Protein AF-A0A537HGB8-F1 (afdb_monomer)

Radius of gyration: 21.42 Å; Cα contacts (8 Å, |Δi|>4): 236; chains: 1; bounding box: 50×62×53 Å

Structure (mmCIF, N/CA/C/O backbone):
data_AF-A0A537HGB8-F1
#
_entry.id   AF-A0A537HGB8-F1
#
loop_
_atom_site.group_PDB
_atom_site.id
_atom_site.type_symbol
_atom_site.label_atom_id
_atom_site.label_alt_id
_atom_site.label_comp_id
_atom_site.label_asym_id
_atom_site.label_entity_id
_atom_site.label_seq_id
_atom_site.pdbx_PDB_ins_code
_atom_site.Cartn_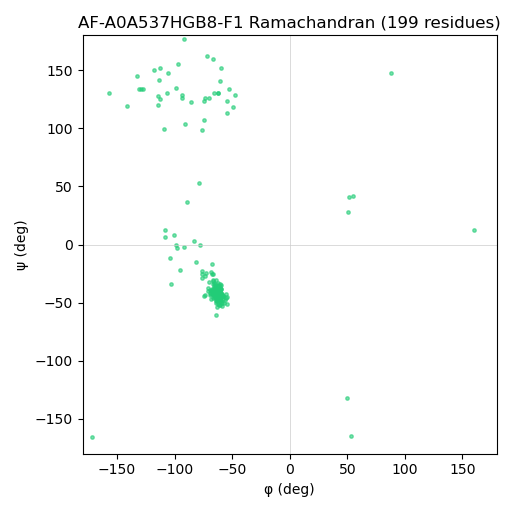x
_atom_site.Cartn_y
_atom_site.Cartn_z
_atom_site.occupancy
_atom_site.B_iso_or_equiv
_atom_site.auth_seq_id
_atom_site.auth_comp_id
_atom_site.auth_asym_id
_atom_site.auth_atom_id
_atom_site.pdbx_PDB_model_num
ATOM 1 N N . VAL A 1 1 ? 27.124 -39.462 1.386 1.00 70.06 1 VAL A N 1
ATOM 2 C CA . VAL A 1 1 ? 27.221 -38.014 1.714 1.00 70.06 1 VAL A CA 1
ATOM 3 C C . VAL A 1 1 ? 25.883 -37.286 1.544 1.00 70.06 1 VAL A C 1
ATOM 5 O O . VAL A 1 1 ? 25.365 -36.786 2.532 1.00 70.06 1 VAL A O 1
ATOM 8 N N . LEU A 1 2 ? 25.256 -37.306 0.359 1.00 66.56 2 LEU A N 1
ATOM 9 C CA . LEU A 1 2 ? 23.983 -36.607 0.086 1.00 66.56 2 LEU A CA 1
ATOM 10 C C . LEU A 1 2 ? 22.810 -37.024 1.001 1.00 66.56 2 LEU A C 1
ATOM 12 O O . LEU A 1 2 ? 22.114 -36.173 1.543 1.00 66.56 2 LEU A O 1
ATOM 16 N N . VAL A 1 3 ? 22.627 -38.328 1.238 1.00 71.56 3 VAL A N 1
ATOM 17 C CA . VAL A 1 3 ? 21.546 -38.857 2.099 1.00 71.56 3 VAL A CA 1
ATOM 18 C C . VAL A 1 3 ? 21.712 -38.428 3.561 1.00 71.56 3 VAL A C 1
ATOM 20 O O . VAL A 1 3 ? 20.733 -38.109 4.233 1.00 71.56 3 VAL A O 1
ATOM 23 N N . VAL A 1 4 ? 22.957 -38.364 4.044 1.00 74.56 4 VAL A N 1
ATOM 24 C CA . VAL A 1 4 ? 23.282 -37.874 5.392 1.00 74.56 4 VAL A CA 1
ATOM 25 C C . VAL A 1 4 ? 22.970 -36.383 5.490 1.00 74.56 4 VAL A C 1
ATOM 27 O O . VAL A 1 4 ? 22.332 -35.961 6.446 1.00 74.56 4 VAL A O 1
ATOM 30 N N . PHE A 1 5 ? 23.315 -35.602 4.464 1.00 76.06 5 PHE A N 1
ATOM 31 C CA . PHE A 1 5 ? 23.028 -34.167 4.407 1.00 76.06 5 PHE A CA 1
ATOM 32 C C . PHE A 1 5 ? 21.520 -33.869 4.392 1.00 76.06 5 PHE A C 1
ATOM 34 O O . PHE A 1 5 ? 21.049 -33.002 5.125 1.00 76.06 5 PHE A O 1
ATOM 41 N N . ILE A 1 6 ? 20.740 -34.642 3.625 1.00 74.31 6 ILE A N 1
ATOM 42 C CA . ILE A 1 6 ? 19.271 -34.554 3.602 1.00 74.31 6 ILE A CA 1
ATOM 43 C C . ILE A 1 6 ? 18.686 -34.914 4.973 1.00 74.31 6 ILE A C 1
ATOM 45 O O . ILE A 1 6 ? 17.826 -34.191 5.474 1.00 74.31 6 ILE A O 1
ATOM 49 N N . ARG A 1 7 ? 19.163 -35.987 5.619 1.00 73.31 7 ARG A N 1
ATOM 50 C CA . ARG A 1 7 ? 18.709 -36.357 6.971 1.00 73.31 7 ARG A CA 1
ATOM 51 C C . ARG A 1 7 ? 19.054 -35.290 8.006 1.00 73.31 7 ARG A C 1
ATOM 53 O O . ARG A 1 7 ? 18.197 -34.955 8.817 1.00 73.31 7 ARG A O 1
ATOM 60 N N . VAL A 1 8 ? 20.254 -34.715 7.949 1.00 74.69 8 VAL A N 1
ATOM 61 C CA . VAL A 1 8 ? 20.660 -33.599 8.817 1.00 74.69 8 VAL A CA 1
ATOM 62 C C . VAL A 1 8 ? 19.761 -32.385 8.582 1.00 74.69 8 VAL A C 1
ATOM 64 O O . VAL A 1 8 ? 19.250 -31.829 9.547 1.00 74.69 8 VAL A O 1
ATOM 67 N N . LEU A 1 9 ? 19.467 -32.022 7.331 1.00 71.94 9 LEU A N 1
ATOM 68 C CA . LEU A 1 9 ? 18.534 -30.936 7.005 1.00 71.94 9 LEU A CA 1
ATOM 69 C C . LEU A 1 9 ? 17.117 -31.197 7.529 1.00 71.94 9 LEU A C 1
ATOM 71 O O . LEU A 1 9 ? 16.487 -30.280 8.052 1.00 71.94 9 LEU A O 1
ATOM 75 N N . ILE A 1 10 ? 16.618 -32.431 7.427 1.00 71.38 10 ILE A N 1
ATOM 76 C CA . ILE A 1 10 ? 15.303 -32.819 7.958 1.00 71.38 10 ILE A CA 1
ATOM 77 C C . ILE A 1 10 ? 15.286 -32.712 9.488 1.00 71.38 10 ILE A C 1
ATOM 79 O O . ILE A 1 10 ? 14.351 -32.129 10.030 1.00 71.38 10 ILE A O 1
ATOM 83 N N . ILE A 1 11 ? 16.325 -33.201 10.173 1.00 70.62 11 ILE A N 1
ATOM 84 C CA . ILE A 1 11 ? 16.449 -33.156 11.641 1.00 70.62 11 ILE A CA 1
ATOM 85 C C . ILE A 1 11 ? 16.606 -31.715 12.143 1.00 70.62 11 ILE A C 1
ATOM 87 O O . ILE A 1 11 ? 15.977 -31.316 13.121 1.00 70.62 11 ILE A O 1
ATOM 91 N N . VAL A 1 12 ? 17.424 -30.902 11.472 1.00 68.88 12 VAL A N 1
ATOM 92 C CA . VAL A 1 12 ? 17.587 -29.480 11.802 1.00 68.88 12 VAL A CA 1
ATOM 93 C C . VAL A 1 12 ? 16.259 -28.751 11.605 1.00 68.88 12 VAL A C 1
ATOM 95 O O . VAL A 1 12 ? 15.820 -28.026 12.493 1.00 68.88 12 VAL A O 1
ATOM 98 N N . ARG A 1 13 ? 15.557 -29.003 10.495 1.00 62.81 13 ARG A N 1
ATOM 99 C CA . ARG A 1 13 ? 14.245 -28.404 10.218 1.00 62.81 13 ARG A CA 1
ATOM 100 C C . ARG A 1 13 ? 13.155 -28.885 11.180 1.00 62.81 13 ARG A C 1
ATOM 102 O O . ARG A 1 13 ? 12.259 -28.103 11.482 1.00 62.81 13 ARG A O 1
ATOM 109 N N . SER A 1 14 ? 13.224 -30.123 11.674 1.00 59.06 14 SER A N 1
ATOM 110 C CA . SER A 1 14 ? 12.278 -30.651 12.666 1.00 59.06 14 SER A CA 1
ATOM 111 C C . SER A 1 14 ? 12.543 -30.125 14.079 1.00 59.06 14 SER A C 1
ATOM 113 O O . SER A 1 14 ? 11.612 -30.062 14.875 1.00 59.06 14 SER A O 1
ATOM 115 N N . LYS A 1 15 ? 13.788 -29.733 14.390 1.00 55.88 15 LYS A N 1
ATOM 116 C CA . LYS A 1 15 ? 14.167 -29.100 15.666 1.00 55.88 15 LYS A CA 1
ATOM 117 C C . LYS A 1 15 ? 13.866 -27.600 15.727 1.00 55.88 15 LYS A C 1
ATOM 119 O O . LYS A 1 15 ? 13.866 -27.033 16.816 1.00 55.88 15 LYS A O 1
ATOM 124 N N . ILE A 1 16 ? 13.592 -26.948 14.595 1.00 58.53 16 ILE A N 1
ATOM 125 C CA . ILE A 1 16 ? 13.109 -25.564 14.591 1.00 58.53 16 ILE A CA 1
ATOM 126 C C . ILE A 1 16 ? 11.635 -25.591 15.001 1.00 58.53 16 ILE A C 1
ATOM 128 O O . ILE A 1 16 ? 10.753 -25.861 14.182 1.00 58.53 16 ILE A O 1
ATOM 132 N N . SER A 1 17 ? 11.366 -25.306 16.276 1.00 57.47 17 SER A N 1
ATOM 133 C CA . SER A 1 17 ? 10.014 -25.058 16.774 1.00 57.47 17 SER A CA 1
ATOM 134 C C . SER A 1 17 ? 9.330 -24.042 15.862 1.00 57.47 17 SER A C 1
ATOM 136 O O . SER A 1 17 ? 9.810 -22.916 15.708 1.00 57.47 17 SER A O 1
ATOM 138 N N . LYS A 1 18 ? 8.223 -24.440 15.217 1.00 57.75 18 LYS A N 1
ATOM 139 C CA . LYS A 1 18 ? 7.412 -23.507 14.427 1.00 57.75 18 LYS A CA 1
ATOM 140 C C . LYS A 1 18 ? 7.044 -22.348 15.355 1.00 57.75 18 LYS A C 1
ATOM 142 O O . LYS A 1 18 ? 6.467 -22.625 16.406 1.00 57.75 18 LYS A O 1
ATOM 147 N N . PRO A 1 19 ? 7.360 -21.090 15.003 1.00 61.16 19 PRO A N 1
ATOM 148 C CA . PRO A 1 19 ? 6.948 -19.951 15.807 1.00 61.16 19 PRO A CA 1
ATOM 149 C C . PRO A 1 19 ? 5.434 -20.034 15.993 1.00 61.16 19 PRO A C 1
ATOM 151 O O . PRO A 1 19 ? 4.682 -19.993 15.013 1.00 61.16 19 PRO A O 1
ATOM 154 N N . GLN A 1 20 ? 4.993 -20.263 17.228 1.00 68.62 20 GLN A N 1
ATOM 155 C CA . GLN A 1 20 ? 3.574 -20.317 17.530 1.00 68.62 20 GLN A CA 1
ATOM 156 C C . GLN A 1 20 ? 3.064 -18.887 17.498 1.00 68.62 20 GLN A C 1
ATOM 158 O O . GLN A 1 20 ? 3.392 -18.069 18.350 1.00 68.62 20 GLN A O 1
ATOM 163 N N . ILE A 1 21 ? 2.311 -18.582 16.447 1.00 75.75 21 ILE A N 1
ATOM 164 C CA . ILE A 1 21 ? 1.533 -17.356 16.405 1.00 75.75 21 ILE A CA 1
ATOM 165 C C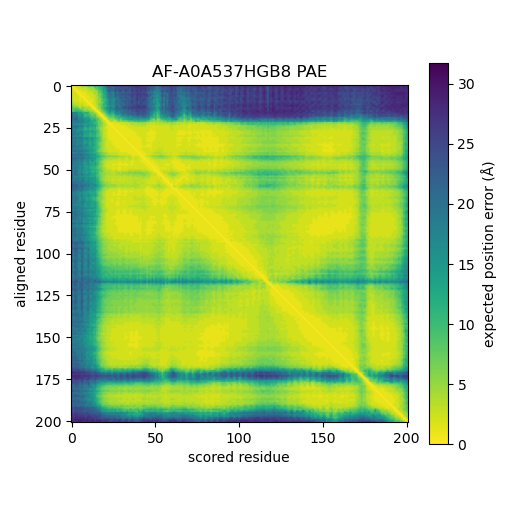 . ILE A 1 21 ? 0.362 -17.565 17.348 1.00 75.75 21 ILE A C 1
ATOM 167 O O . ILE A 1 21 ? -0.395 -18.524 17.187 1.00 75.75 21 ILE A O 1
ATOM 171 N N . ASP A 1 22 ? 0.237 -16.636 18.275 1.00 83.94 22 ASP A N 1
ATOM 172 C CA . ASP A 1 22 ? -0.866 -16.514 19.208 1.00 83.94 22 ASP A CA 1
ATOM 173 C C . ASP A 1 22 ? -2.231 -16.633 18.505 1.00 83.94 22 ASP A C 1
ATOM 175 O O . ASP A 1 22 ? -2.494 -15.987 17.481 1.00 83.94 22 ASP A O 1
ATOM 179 N N . LEU A 1 23 ? -3.081 -17.520 19.027 1.00 88.19 23 LEU A N 1
ATOM 180 C CA . LEU A 1 23 ? -4.407 -17.785 18.473 1.00 88.19 23 LEU A CA 1
ATOM 181 C C . LEU A 1 23 ? -5.299 -16.545 18.581 1.00 88.19 23 LEU A C 1
ATOM 183 O O . LEU A 1 23 ? -6.072 -16.274 17.659 1.00 88.19 23 LEU A O 1
ATOM 187 N N . GLU A 1 24 ? -5.128 -15.761 19.645 1.00 91.50 24 GLU A N 1
ATOM 188 C CA . GLU A 1 24 ? -5.874 -14.529 19.882 1.00 91.50 24 GLU A CA 1
ATOM 189 C C . GLU A 1 24 ? -5.622 -13.512 18.765 1.00 91.50 24 GLU A C 1
ATOM 191 O O . GLU A 1 24 ? -6.558 -12.976 18.174 1.00 91.50 24 GLU A O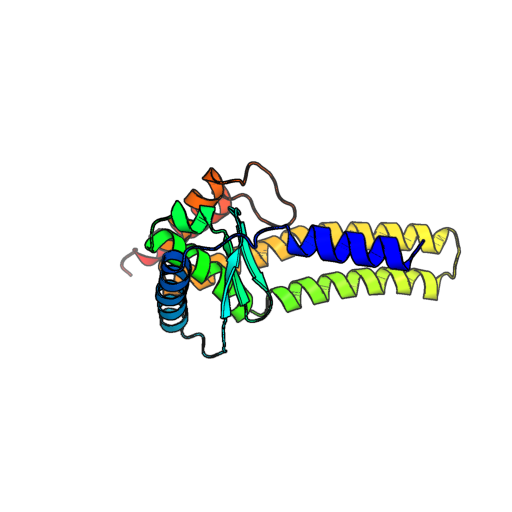 1
ATOM 196 N N . LEU A 1 25 ? -4.360 -13.329 18.370 1.00 93.31 25 LEU A N 1
ATOM 197 C CA . LEU A 1 25 ? -4.003 -12.45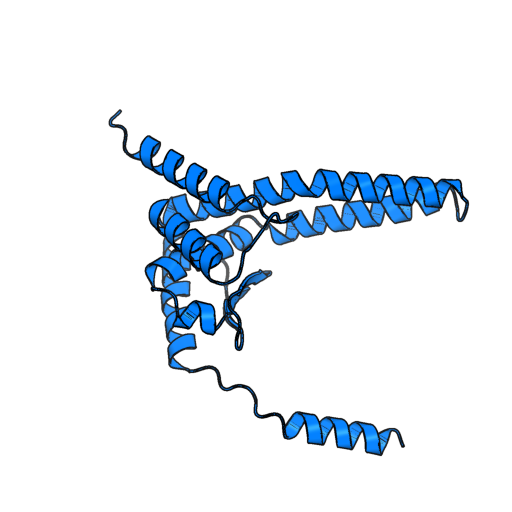0 17.257 1.00 93.31 25 LEU A CA 1
ATOM 198 C C . LEU A 1 25 ? -4.599 -12.900 15.928 1.00 93.31 25 LEU A C 1
ATOM 200 O O . LEU A 1 25 ? -5.040 -12.071 15.131 1.00 93.31 25 LEU A O 1
ATOM 204 N N . ARG A 1 26 ? -4.613 -14.210 15.662 1.00 94.06 26 ARG A N 1
ATOM 205 C CA . ARG A 1 26 ? -5.236 -14.734 14.439 1.00 94.06 26 ARG A CA 1
ATOM 206 C C . ARG A 1 26 ? -6.728 -14.436 14.423 1.00 94.06 26 ARG A C 1
ATOM 208 O O . ARG A 1 26 ? -7.237 -14.015 13.385 1.00 94.06 26 ARG A O 1
ATOM 215 N N . GLN A 1 27 ? -7.398 -14.624 15.558 1.00 96.06 27 GLN A N 1
ATOM 216 C CA . GLN A 1 27 ? -8.821 -14.344 15.689 1.00 96.06 27 GLN A CA 1
ATOM 217 C C . GLN A 1 27 ? -9.106 -12.848 15.553 1.00 96.06 27 GLN A C 1
ATOM 219 O O . GLN A 1 27 ? -9.990 -12.463 14.792 1.00 96.06 27 GLN A O 1
ATOM 224 N N . ARG A 1 28 ? -8.312 -11.997 16.207 1.00 96.50 28 ARG A N 1
ATOM 225 C CA . ARG A 1 28 ? -8.408 -10.539 16.094 1.00 96.50 28 ARG A CA 1
ATOM 226 C C . ARG A 1 28 ? -8.254 -10.074 14.648 1.00 96.50 28 ARG A C 1
ATOM 228 O O . ARG A 1 28 ? -9.112 -9.352 14.147 1.00 96.50 28 ARG A O 1
ATOM 235 N N . LEU A 1 29 ? -7.214 -10.536 13.948 1.00 97.44 29 LEU A N 1
ATOM 236 C CA . LEU A 1 29 ? -7.014 -10.217 12.532 1.00 97.44 29 LEU A CA 1
ATOM 237 C C . LEU A 1 29 ? -8.191 -10.691 11.672 1.00 97.44 29 LEU A C 1
ATOM 239 O O . LEU A 1 29 ? -8.613 -9.976 10.765 1.00 97.44 29 LEU A O 1
ATOM 243 N N . PHE A 1 30 ? -8.717 -11.887 11.938 1.00 97.50 30 PHE A N 1
ATOM 244 C CA . PHE A 1 30 ? -9.867 -12.412 11.212 1.00 97.50 30 PHE A CA 1
ATOM 245 C C . PHE A 1 30 ? -11.122 -11.560 11.440 1.00 97.50 30 PHE A C 1
ATOM 247 O O . PHE A 1 30 ? -11.784 -11.192 10.471 1.00 97.50 30 PHE A O 1
ATOM 254 N N . ASN A 1 31 ? -11.418 -11.188 12.686 1.00 97.94 31 ASN A N 1
ATOM 255 C CA . ASN A 1 31 ? -12.583 -10.374 13.040 1.00 97.94 31 ASN A CA 1
ATOM 256 C C . ASN A 1 31 ? -12.505 -8.984 12.395 1.00 97.94 31 ASN A C 1
ATOM 258 O O . ASN A 1 31 ? -13.397 -8.597 11.643 1.00 97.94 31 ASN A O 1
ATOM 262 N N . VAL A 1 32 ? -11.396 -8.268 12.606 1.00 98.12 32 VAL A N 1
ATOM 263 C CA . VAL A 1 32 ? -11.208 -6.931 12.023 1.00 98.12 32 VAL A CA 1
ATOM 264 C C . VAL A 1 32 ? -11.183 -7.013 10.495 1.00 98.12 32 VAL A C 1
ATOM 266 O O . VAL A 1 32 ? -11.831 -6.225 9.810 1.00 98.12 32 VAL A O 1
ATOM 269 N N . GLY A 1 33 ? -10.483 -8.000 9.933 1.00 97.62 33 GLY A N 1
ATOM 270 C CA . GLY A 1 33 ? -10.367 -8.159 8.488 1.00 97.62 33 GLY A CA 1
ATOM 271 C C . GLY A 1 33 ? -11.692 -8.474 7.797 1.00 97.62 33 GLY A C 1
ATOM 272 O O . GLY A 1 33 ? -11.979 -7.914 6.737 1.00 97.62 33 GLY A O 1
ATOM 273 N N . THR A 1 34 ? -12.520 -9.334 8.390 1.00 97.75 34 THR A N 1
ATOM 274 C CA . THR A 1 34 ? -13.854 -9.655 7.857 1.00 97.75 34 THR A CA 1
ATOM 275 C C . THR A 1 34 ? -14.809 -8.472 7.960 1.00 97.75 34 THR A C 1
ATOM 277 O O . THR A 1 34 ? -15.513 -8.194 6.987 1.00 97.75 34 THR A O 1
ATOM 280 N N . GLN A 1 35 ? -14.765 -7.718 9.062 1.00 97.94 35 GLN A N 1
ATOM 281 C CA . GLN A 1 35 ? -15.519 -6.474 9.211 1.00 97.94 35 GLN A CA 1
ATOM 282 C C . GLN A 1 35 ? -15.144 -5.461 8.121 1.00 97.94 35 GLN A C 1
ATOM 284 O O . GLN A 1 35 ? -16.018 -4.993 7.394 1.00 97.94 35 GLN A O 1
ATOM 289 N N . VAL A 1 36 ? -13.852 -5.164 7.943 1.00 98.25 36 VAL A N 1
ATOM 290 C CA . VAL A 1 36 ? -13.389 -4.194 6.931 1.00 98.25 36 VAL A CA 1
ATOM 291 C C . VAL A 1 36 ? -13.743 -4.654 5.519 1.00 98.25 36 VAL A C 1
ATOM 293 O O . VAL A 1 36 ? -14.228 -3.857 4.719 1.00 98.25 36 VAL A O 1
ATOM 296 N N . LYS A 1 37 ? -13.561 -5.945 5.210 1.00 98.19 37 LYS A N 1
ATOM 297 C CA . LYS A 1 37 ? -13.968 -6.526 3.921 1.00 98.19 37 LYS A CA 1
ATOM 298 C C . LYS A 1 37 ? -15.457 -6.283 3.644 1.00 98.19 37 LYS A C 1
ATOM 300 O O . LYS A 1 37 ? -15.806 -5.937 2.516 1.00 98.19 37 LYS A O 1
ATOM 305 N N . SER A 1 38 ? -16.305 -6.452 4.661 1.00 97.94 38 SER A N 1
ATOM 306 C CA . SER A 1 38 ? -17.746 -6.203 4.563 1.00 97.94 38 SER A CA 1
ATOM 307 C C . SER A 1 38 ? -18.055 -4.721 4.348 1.00 97.94 38 SER A C 1
ATOM 309 O O . SER A 1 38 ? -18.830 -4.388 3.456 1.00 97.94 38 SER A O 1
ATOM 311 N N . VAL A 1 39 ? -17.424 -3.826 5.116 1.00 97.81 39 VAL A N 1
ATOM 312 C CA . VAL A 1 39 ? -17.607 -2.366 4.995 1.00 97.81 39 VAL A CA 1
ATOM 313 C C . VAL A 1 39 ? -17.197 -1.866 3.607 1.00 97.81 39 VAL A C 1
ATOM 315 O O . VAL A 1 39 ? -17.912 -1.075 2.997 1.00 97.81 39 VAL A O 1
ATOM 318 N N . MET A 1 40 ? -16.092 -2.385 3.068 1.00 97.81 40 MET A N 1
ATOM 319 C CA . MET A 1 40 ? -15.608 -2.060 1.722 1.00 97.81 40 MET A CA 1
ATOM 320 C C . MET A 1 40 ? -16.362 -2.777 0.593 1.00 97.81 40 MET A C 1
ATOM 322 O O . MET A 1 40 ? -16.017 -2.583 -0.571 1.00 97.81 40 MET A O 1
ATOM 326 N N . LYS A 1 41 ? -17.364 -3.612 0.912 1.00 97.31 41 LYS A N 1
ATOM 327 C CA . LYS A 1 41 ? -18.184 -4.356 -0.063 1.00 97.31 41 LYS A CA 1
ATOM 328 C C . LYS A 1 41 ? -17.349 -5.205 -1.030 1.00 97.31 41 LYS A C 1
ATOM 330 O O . LYS A 1 41 ? -17.577 -5.235 -2.236 1.00 97.31 41 LYS A O 1
ATOM 335 N N . ILE A 1 42 ? -16.328 -5.876 -0.502 1.00 95.12 42 ILE A N 1
ATOM 336 C CA . ILE A 1 42 ? -15.431 -6.709 -1.306 1.00 95.12 42 ILE A CA 1
ATOM 337 C C . ILE A 1 42 ? -15.976 -8.135 -1.348 1.00 95.12 42 ILE A C 1
ATOM 339 O O . ILE A 1 42 ? -15.783 -8.898 -0.406 1.00 95.12 42 ILE A O 1
ATOM 343 N N . ASP A 1 43 ? -16.591 -8.534 -2.459 1.00 91.56 43 ASP A N 1
ATOM 344 C CA . ASP A 1 43 ? -17.267 -9.842 -2.547 1.00 91.56 43 ASP A CA 1
ATOM 345 C C . ASP A 1 43 ? -16.311 -11.030 -2.700 1.00 91.56 43 ASP A C 1
ATOM 347 O O . ASP A 1 43 ? -16.574 -12.143 -2.237 1.00 91.56 43 ASP A O 1
ATOM 351 N N . ARG A 1 44 ? -15.142 -10.811 -3.306 1.00 90.94 44 ARG A N 1
ATOM 352 C CA . ARG A 1 44 ? -14.176 -11.892 -3.548 1.00 90.94 44 ARG A CA 1
ATOM 353 C C . ARG A 1 44 ? -13.712 -12.566 -2.242 1.00 90.94 44 ARG A C 1
ATOM 355 O O . ARG A 1 44 ? -13.596 -11.918 -1.193 1.00 90.94 44 ARG A O 1
ATOM 362 N N . PRO A 1 45 ? -13.321 -13.848 -2.292 1.00 94.12 45 PRO A N 1
ATOM 363 C CA . PRO A 1 45 ? -12.716 -14.505 -1.141 1.00 94.12 45 PRO A CA 1
ATOM 364 C C . PRO A 1 45 ? -11.366 -13.854 -0.823 1.00 94.12 45 PRO A C 1
ATOM 366 O O . PRO A 1 45 ? -10.530 -13.725 -1.711 1.00 94.12 45 PRO A O 1
ATOM 369 N N . VAL A 1 46 ? -11.133 -13.481 0.438 1.00 96.69 46 VAL A N 1
ATOM 370 C CA . VAL A 1 46 ? -9.844 -12.974 0.936 1.00 96.69 46 VAL A CA 1
ATOM 371 C C . VAL A 1 46 ? -9.450 -13.786 2.162 1.00 96.69 46 VAL A C 1
ATOM 373 O O . VAL A 1 46 ? -10.281 -14.044 3.029 1.00 96.69 46 VAL A O 1
ATOM 376 N N . LYS A 1 47 ? -8.189 -14.216 2.218 1.00 97.25 47 LYS A N 1
ATOM 377 C CA . LYS A 1 47 ? -7.625 -14.946 3.359 1.00 97.25 47 LYS A CA 1
ATOM 378 C C . LYS A 1 47 ? -6.683 -14.039 4.143 1.00 97.25 47 LYS A C 1
ATOM 380 O O . LYS A 1 47 ? -5.782 -13.444 3.551 1.00 97.25 47 LYS A O 1
ATOM 385 N N . PHE A 1 48 ? -6.861 -13.985 5.456 1.00 96.94 48 PHE A N 1
ATOM 386 C CA . PHE A 1 48 ? -6.021 -13.200 6.353 1.00 96.94 48 PHE A CA 1
ATOM 387 C C . PHE A 1 48 ? -4.963 -14.085 7.015 1.00 96.94 48 PHE A C 1
ATOM 389 O O . PHE A 1 48 ? -5.269 -15.186 7.476 1.00 96.94 48 PHE A O 1
ATOM 396 N N . PHE A 1 49 ? -3.716 -13.619 7.047 1.00 95.50 49 PHE A N 1
ATOM 397 C CA . PHE A 1 49 ? -2.592 -14.334 7.647 1.00 95.50 49 PHE A CA 1
ATOM 398 C C . PHE A 1 49 ? -1.784 -13.411 8.549 1.00 95.50 49 PHE A C 1
ATOM 400 O O . PHE A 1 49 ? -1.576 -12.243 8.234 1.00 95.50 49 PHE A O 1
ATOM 407 N N . VAL A 1 50 ? -1.259 -13.967 9.636 1.00 94.31 50 VAL A N 1
ATOM 408 C CA . VAL A 1 50 ? -0.322 -13.256 10.504 1.00 94.31 50 VAL A CA 1
ATOM 409 C C . VAL A 1 50 ? 1.111 -13.576 10.066 1.00 94.31 50 VAL A C 1
ATOM 411 O O . VAL A 1 50 ? 1.482 -14.745 9.937 1.00 94.31 50 VAL A O 1
ATOM 414 N N . GLY A 1 51 ? 1.912 -12.543 9.807 1.00 90.06 51 GLY A N 1
ATOM 415 C CA . GLY A 1 51 ? 3.328 -12.651 9.459 1.00 90.06 51 GLY A CA 1
ATOM 416 C C . GLY A 1 51 ? 4.204 -12.715 10.709 1.00 90.06 51 GLY A C 1
ATOM 417 O O . GLY A 1 51 ? 4.178 -11.814 11.533 1.00 90.06 51 GLY A O 1
ATOM 418 N N . ILE A 1 52 ? 5.008 -13.761 10.859 1.00 88.19 52 ILE A N 1
ATOM 419 C CA . ILE A 1 52 ? 5.789 -14.015 12.081 1.00 88.19 52 ILE A CA 1
ATOM 420 C C . ILE A 1 52 ? 6.796 -12.883 12.349 1.00 88.19 52 ILE A C 1
ATOM 422 O O . ILE A 1 52 ? 7.573 -12.539 11.456 1.00 88.19 52 ILE A O 1
ATOM 426 N N . ARG A 1 53 ? 6.820 -12.348 13.583 1.00 85.06 53 ARG A N 1
ATOM 427 C CA . ARG A 1 53 ? 7.828 -11.372 14.070 1.00 85.06 53 ARG A CA 1
ATOM 428 C C . ARG A 1 53 ? 8.059 -10.144 13.162 1.00 85.06 53 ARG A C 1
ATOM 430 O O . ARG A 1 53 ? 9.150 -9.578 13.165 1.00 85.06 53 ARG A O 1
ATOM 437 N N . SER A 1 54 ? 7.055 -9.724 12.392 1.00 86.44 54 SER A N 1
ATOM 438 C CA . SER A 1 54 ? 7.171 -8.644 11.399 1.00 86.44 54 SER A CA 1
ATOM 439 C C . SER A 1 54 ? 6.365 -7.397 11.784 1.00 86.44 54 SER A C 1
ATOM 441 O O . SER A 1 54 ? 5.332 -7.514 12.443 1.00 86.44 54 SER A O 1
ATOM 443 N N . TYR A 1 55 ? 6.827 -6.225 11.332 1.00 89.62 55 TYR A N 1
ATOM 444 C CA . TYR A 1 55 ? 6.105 -4.945 11.372 1.00 89.62 55 TYR A CA 1
ATOM 445 C C . TYR A 1 55 ? 5.462 -4.563 10.023 1.00 89.62 55 TYR A C 1
ATOM 447 O O . TYR A 1 55 ? 4.967 -3.452 9.870 1.00 89.62 55 TYR A O 1
ATOM 455 N N . ASN A 1 56 ? 5.472 -5.465 9.036 1.00 88.62 56 ASN A N 1
ATOM 456 C CA . ASN A 1 56 ? 5.006 -5.169 7.681 1.00 88.62 56 ASN A CA 1
ATOM 457 C C . ASN A 1 56 ? 3.561 -5.628 7.455 1.00 88.62 56 ASN A C 1
ATOM 459 O O . ASN A 1 56 ? 3.105 -6.597 8.064 1.00 88.62 56 ASN A O 1
ATOM 463 N N . ALA A 1 57 ? 2.884 -4.986 6.508 1.00 91.75 57 ALA A N 1
ATOM 464 C CA . ALA A 1 57 ? 1.631 -5.444 5.919 1.00 91.75 57 ALA A CA 1
ATOM 465 C C . ALA A 1 57 ? 1.826 -5.695 4.415 1.00 91.75 57 ALA A C 1
ATOM 467 O O . ALA A 1 57 ? 2.717 -5.107 3.798 1.00 91.75 57 ALA A O 1
ATOM 468 N N . LEU A 1 58 ? 1.067 -6.636 3.847 1.00 91.81 58 LEU A N 1
ATOM 469 C CA . LEU A 1 58 ? 1.132 -6.961 2.422 1.00 91.81 58 LEU A CA 1
ATOM 470 C C . LEU A 1 58 ? -0.156 -7.616 1.915 1.00 91.81 58 LEU A C 1
ATOM 472 O O . LEU A 1 58 ? -0.572 -8.667 2.412 1.00 91.81 58 LEU A O 1
ATOM 476 N N . ALA A 1 59 ? -0.678 -7.103 0.808 1.00 91.38 59 ALA A N 1
ATOM 477 C CA . ALA A 1 59 ? -1.641 -7.769 -0.051 1.00 91.38 59 ALA A CA 1
ATOM 478 C C . ALA A 1 59 ? -0.953 -8.513 -1.200 1.00 91.38 59 ALA A C 1
ATOM 480 O O . ALA A 1 59 ? -0.177 -7.951 -1.978 1.00 91.38 59 ALA A O 1
ATOM 481 N N . ARG A 1 60 ? -1.284 -9.796 -1.378 1.00 89.06 60 ARG A N 1
ATOM 482 C CA . ARG A 1 60 ? -0.847 -10.572 -2.546 1.00 89.06 60 ARG A CA 1
ATOM 483 C C . ARG A 1 60 ? -1.939 -11.508 -3.031 1.00 89.06 60 ARG A C 1
ATOM 485 O O . ARG A 1 60 ? -2.319 -12.448 -2.331 1.00 89.06 60 ARG A O 1
ATOM 492 N N . LYS A 1 61 ? -2.373 -11.317 -4.284 1.00 90.12 61 LYS A N 1
ATOM 493 C CA . LYS A 1 61 ? -3.577 -11.976 -4.819 1.00 90.12 61 LYS A CA 1
ATOM 494 C C . LYS A 1 61 ? -4.719 -11.754 -3.815 1.00 90.12 61 LYS A C 1
ATOM 496 O O . LYS A 1 61 ? -4.849 -10.667 -3.283 1.00 90.12 61 LYS A O 1
ATOM 501 N N . ASN A 1 62 ? -5.452 -12.799 -3.457 1.00 93.81 62 ASN A N 1
ATOM 502 C CA . ASN A 1 62 ? -6.547 -12.766 -2.490 1.00 93.81 62 ASN A CA 1
ATOM 503 C C . ASN A 1 62 ? -6.095 -13.013 -1.038 1.00 93.81 62 ASN A C 1
ATOM 505 O O . ASN A 1 62 ? -6.761 -13.726 -0.282 1.00 9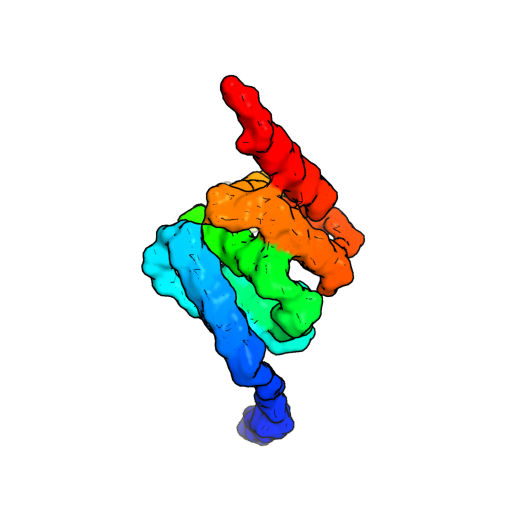3.81 62 ASN A O 1
ATOM 509 N N . ARG A 1 63 ? -4.916 -12.519 -0.652 1.00 96.38 63 ARG A N 1
ATOM 510 C CA . ARG A 1 63 ? -4.359 -12.720 0.690 1.00 96.38 63 ARG A CA 1
ATOM 511 C C . ARG A 1 63 ? -3.892 -11.398 1.263 1.00 96.38 63 ARG A C 1
ATOM 513 O O . ARG A 1 63 ? -3.168 -10.682 0.579 1.00 96.38 63 ARG A O 1
ATOM 520 N N . VAL A 1 64 ? -4.253 -11.141 2.512 1.00 96.81 64 VAL A N 1
ATOM 521 C CA . VAL A 1 64 ? -3.738 -10.024 3.305 1.00 96.81 64 VAL A CA 1
ATOM 522 C C . VAL A 1 64 ? -2.894 -10.613 4.425 1.00 96.81 64 VAL A C 1
ATOM 524 O O . VAL A 1 64 ? -3.352 -11.491 5.160 1.00 96.81 64 VAL A O 1
ATOM 527 N N . VAL A 1 65 ? -1.644 -10.174 4.519 1.00 95.50 65 VAL A N 1
ATOM 528 C CA . VAL A 1 65 ? -0.692 -10.603 5.540 1.00 95.50 65 VAL A CA 1
ATOM 529 C C . VAL A 1 65 ? -0.367 -9.408 6.417 1.00 95.50 65 VAL A C 1
ATOM 531 O O . VAL A 1 65 ? 0.149 -8.419 5.909 1.00 95.50 65 VAL A O 1
ATOM 534 N N . ILE A 1 66 ? -0.639 -9.507 7.716 1.00 95.25 66 ILE A N 1
ATOM 535 C CA . ILE A 1 66 ? -0.298 -8.472 8.698 1.00 95.25 66 ILE A CA 1
ATOM 536 C C . ILE A 1 66 ? 0.745 -9.035 9.654 1.00 95.25 66 ILE A C 1
ATOM 538 O O . ILE A 1 66 ? 0.571 -10.121 10.205 1.00 95.25 66 ILE A O 1
ATOM 542 N N . GLY A 1 67 ? 1.852 -8.325 9.830 1.00 93.31 67 GLY A N 1
ATOM 543 C CA . GLY A 1 67 ? 2.921 -8.713 10.736 1.00 93.31 67 GLY A CA 1
ATOM 544 C C . GLY A 1 67 ? 2.443 -8.810 12.184 1.00 93.31 67 GLY A C 1
ATOM 545 O O . GLY A 1 67 ? 1.660 -7.994 12.648 1.00 93.31 67 GLY A O 1
ATOM 546 N N . GLU A 1 68 ? 2.922 -9.812 12.909 1.00 93.62 68 GLU A N 1
ATOM 547 C CA . GLU A 1 68 ? 2.554 -10.095 14.294 1.00 93.62 68 GLU A CA 1
ATOM 548 C C . GLU A 1 68 ? 2.839 -8.909 15.218 1.00 93.62 68 GLU A C 1
ATOM 550 O O . GLU A 1 68 ? 1.991 -8.563 16.032 1.00 93.62 68 GLU A O 1
ATOM 555 N N . ARG A 1 69 ? 4.006 -8.266 15.080 1.00 91.62 69 ARG A N 1
ATOM 556 C CA . ARG A 1 69 ? 4.375 -7.118 15.921 1.00 91.62 69 ARG A CA 1
ATOM 557 C C . ARG A 1 69 ? 3.548 -5.888 15.570 1.00 91.62 69 ARG A C 1
ATOM 559 O O . ARG A 1 69 ? 3.075 -5.203 16.463 1.00 91.62 69 ARG A O 1
ATOM 566 N N . LEU A 1 70 ? 3.309 -5.663 14.274 1.00 93.31 70 LEU A N 1
ATOM 567 C CA . LEU A 1 70 ? 2.393 -4.615 13.822 1.00 93.31 70 LEU A CA 1
ATOM 568 C C . LEU A 1 70 ? 0.999 -4.831 14.410 1.00 93.31 70 LEU A C 1
ATOM 570 O O . LEU A 1 70 ? 0.420 -3.910 14.961 1.00 93.31 70 LEU A O 1
ATOM 574 N N . LEU A 1 71 ? 0.490 -6.061 14.350 1.00 94.56 71 LEU A N 1
ATOM 575 C CA . LEU A 1 71 ? -0.815 -6.396 14.893 1.00 94.56 71 LEU A CA 1
ATOM 576 C C . LEU A 1 71 ? -0.866 -6.179 16.410 1.00 94.56 71 LEU A C 1
ATOM 578 O O . LEU A 1 71 ? -1.793 -5.527 16.873 1.00 94.56 71 LEU A O 1
ATOM 582 N N . ARG A 1 72 ? 0.124 -6.659 17.175 1.00 94.12 72 ARG A N 1
ATOM 583 C CA . ARG A 1 72 ? 0.188 -6.466 18.638 1.00 94.12 72 ARG A CA 1
ATOM 584 C C . ARG A 1 72 ? 0.222 -4.990 19.037 1.00 94.12 72 ARG A C 1
ATOM 586 O O . ARG A 1 72 ? -0.492 -4.605 19.954 1.00 94.12 72 ARG A O 1
ATOM 593 N N . ASP A 1 73 ? 1.002 -4.178 18.331 1.00 94.38 73 ASP A N 1
ATOM 594 C CA . ASP A 1 73 ? 1.308 -2.810 18.762 1.00 94.38 73 ASP A CA 1
ATOM 595 C C . ASP A 1 73 ? 0.330 -1.759 18.205 1.00 94.38 73 ASP A C 1
ATOM 597 O O . ASP A 1 73 ? 0.489 -0.562 18.467 1.00 94.38 73 ASP A O 1
ATOM 601 N N . SER A 1 74 ? -0.633 -2.166 17.379 1.00 95.81 74 SER A N 1
ATOM 602 C CA . SER A 1 74 ? -1.609 -1.284 16.734 1.00 95.81 74 SER A CA 1
ATOM 603 C C . SER A 1 74 ? -2.990 -1.399 17.362 1.00 95.81 74 SER A C 1
ATOM 605 O O . SER A 1 74 ? -3.419 -2.487 17.745 1.00 95.81 74 SER A O 1
ATOM 607 N N . THR A 1 75 ? -3.734 -0.293 17.381 1.00 97.00 75 THR A N 1
ATOM 608 C CA . THR A 1 75 ? -5.159 -0.296 17.747 1.00 97.00 75 THR A CA 1
ATOM 609 C C . THR A 1 75 ? -6.008 -0.945 16.652 1.00 97.00 75 THR A C 1
ATOM 611 O O . THR A 1 75 ? -5.580 -1.056 15.501 1.00 97.00 75 THR A O 1
ATOM 614 N N . ASP A 1 76 ? -7.238 -1.350 16.975 1.00 96.88 76 ASP A N 1
ATOM 615 C CA . ASP A 1 76 ? -8.152 -1.919 15.975 1.00 96.88 76 ASP A CA 1
ATOM 616 C C . ASP A 1 76 ? -8.457 -0.935 14.846 1.00 96.88 76 ASP A C 1
ATOM 618 O O . ASP A 1 76 ? -8.452 -1.333 13.688 1.00 96.88 76 ASP A O 1
ATOM 622 N N . GLN A 1 77 ? -8.611 0.356 15.148 1.00 97.31 77 GLN A N 1
ATOM 623 C CA . GLN A 1 77 ? -8.818 1.395 14.136 1.00 97.31 77 GLN A CA 1
ATOM 624 C C . GLN A 1 77 ? -7.615 1.523 13.184 1.00 97.31 77 GLN A C 1
ATOM 626 O O . GLN A 1 77 ? -7.786 1.593 11.968 1.00 97.31 77 GLN A O 1
ATOM 631 N N . GLN A 1 78 ? -6.384 1.466 13.702 1.00 97.25 78 GLN A N 1
ATOM 632 C CA . GLN A 1 78 ? -5.182 1.457 12.859 1.00 97.25 78 GLN A CA 1
ATOM 633 C C . GLN A 1 78 ? -5.122 0.198 11.984 1.00 97.25 78 GLN A C 1
ATOM 635 O O . GLN A 1 78 ? -4.811 0.284 10.796 1.00 97.25 78 GLN A O 1
ATOM 640 N N . ILE A 1 79 ? -5.456 -0.970 12.540 1.00 97.88 79 ILE A N 1
ATOM 641 C CA . ILE A 1 79 ? -5.505 -2.227 11.783 1.00 97.88 79 ILE A CA 1
ATOM 642 C C . ILE A 1 79 ? -6.610 -2.199 10.726 1.00 97.88 79 ILE A C 1
ATOM 644 O O . ILE A 1 79 ? -6.389 -2.700 9.625 1.00 97.88 79 ILE A O 1
ATOM 648 N N . GLN A 1 80 ? -7.752 -1.565 11.000 1.00 98.31 80 GLN A N 1
ATOM 649 C CA . GLN A 1 80 ? -8.795 -1.344 10.001 1.00 98.31 80 GLN A CA 1
ATOM 650 C C . GLN A 1 80 ? -8.265 -0.528 8.821 1.00 98.31 80 GLN A C 1
ATOM 652 O O . GLN A 1 80 ? -8.436 -0.948 7.678 1.00 98.31 80 GLN A O 1
ATOM 657 N N . GLY A 1 81 ? -7.566 0.582 9.082 1.00 97.81 81 GLY A N 1
ATOM 658 C CA . GLY A 1 81 ? -6.956 1.403 8.033 1.00 97.81 81 GLY A CA 1
ATOM 659 C C . GLY A 1 81 ? -5.897 0.652 7.218 1.00 97.81 81 GLY A C 1
ATOM 660 O O . GLY A 1 81 ? -5.916 0.712 5.987 1.00 97.81 81 GLY A O 1
ATOM 661 N N . ILE A 1 82 ? -5.026 -0.120 7.882 1.00 97.06 82 ILE A N 1
ATOM 662 C CA . ILE A 1 82 ? -4.006 -0.952 7.218 1.00 97.06 82 ILE A CA 1
ATOM 663 C C . ILE A 1 82 ? -4.679 -2.011 6.335 1.00 97.06 82 ILE A C 1
ATOM 665 O O . ILE A 1 82 ? -4.370 -2.119 5.150 1.00 97.06 82 ILE A O 1
ATOM 669 N N . ILE A 1 83 ? -5.632 -2.775 6.877 1.00 98.19 83 ILE A N 1
ATOM 670 C CA . ILE A 1 83 ? -6.341 -3.809 6.113 1.00 98.19 83 ILE A CA 1
ATOM 671 C C . ILE A 1 83 ? -7.142 -3.187 4.971 1.00 98.19 83 ILE A C 1
ATOM 673 O O . ILE A 1 83 ? -7.161 -3.755 3.882 1.00 98.19 83 ILE A O 1
ATOM 677 N N . GLY A 1 84 ? -7.774 -2.035 5.187 1.00 98.12 84 GLY A N 1
ATOM 678 C CA . GLY A 1 84 ? -8.524 -1.333 4.152 1.00 98.12 84 GLY A CA 1
ATOM 679 C C . GLY A 1 84 ? -7.644 -0.943 2.969 1.00 98.12 84 GLY A C 1
ATOM 680 O O . GLY A 1 84 ? -8.007 -1.185 1.818 1.00 98.12 84 GLY A O 1
ATOM 681 N N . HIS A 1 85 ? -6.446 -0.425 3.244 1.00 97.31 85 HIS A N 1
ATOM 682 C CA . HIS A 1 85 ? -5.442 -0.137 2.221 1.00 97.31 85 HIS A CA 1
ATOM 683 C C . HIS A 1 85 ? -5.020 -1.407 1.457 1.00 97.31 85 HIS A C 1
ATOM 685 O O . HIS A 1 85 ? -5.055 -1.443 0.224 1.00 97.31 85 HIS A O 1
ATOM 691 N N . GLU A 1 86 ? -4.703 -2.491 2.169 1.00 96.62 86 GLU A N 1
ATOM 692 C CA . GLU A 1 86 ? -4.319 -3.759 1.537 1.00 96.62 86 GLU A CA 1
ATOM 693 C C . GLU A 1 86 ? -5.458 -4.361 0.698 1.00 96.62 86 GLU A C 1
ATOM 695 O O . GLU A 1 86 ? -5.253 -4.857 -0.412 1.00 96.62 86 GLU A O 1
ATOM 700 N N . LEU A 1 87 ? -6.694 -4.282 1.181 1.00 98.06 87 LEU A N 1
ATOM 701 C CA . LEU A 1 87 ? -7.878 -4.729 0.458 1.00 98.06 87 LEU A CA 1
ATOM 702 C C . LEU A 1 87 ? -8.148 -3.889 -0.797 1.00 98.06 87 LEU A C 1
ATOM 704 O O . LEU A 1 87 ? -8.511 -4.462 -1.833 1.00 98.06 87 LEU A O 1
ATOM 708 N N . ALA A 1 88 ? -7.910 -2.576 -0.747 1.00 97.31 88 ALA A N 1
ATOM 709 C CA . ALA A 1 88 ? -7.998 -1.695 -1.909 1.00 97.31 88 ALA A CA 1
ATOM 710 C C . ALA A 1 88 ? -7.011 -2.101 -3.016 1.00 97.31 88 ALA A C 1
ATOM 712 O O . ALA A 1 88 ? -7.373 -2.091 -4.198 1.00 97.31 88 ALA A O 1
ATOM 713 N N . HIS A 1 89 ? -5.798 -2.539 -2.659 1.00 96.50 89 HIS A N 1
ATOM 714 C CA . HIS A 1 89 ? -4.850 -3.086 -3.634 1.00 96.50 89 HIS A CA 1
ATOM 715 C C . HIS A 1 89 ? -5.368 -4.333 -4.330 1.00 96.50 89 HIS A C 1
ATOM 717 O O . HIS A 1 89 ? -5.223 -4.475 -5.552 1.00 96.50 89 HIS A O 1
ATOM 723 N N . ILE A 1 90 ? -5.987 -5.235 -3.567 1.00 95.94 90 ILE A N 1
ATOM 724 C CA . ILE A 1 90 ? -6.630 -6.394 -4.170 1.00 95.94 90 ILE A CA 1
ATOM 725 C C . ILE A 1 90 ? -7.753 -5.880 -5.090 1.00 95.94 90 ILE A C 1
ATOM 727 O O . ILE A 1 90 ? -7.869 -6.351 -6.218 1.00 95.94 90 ILE A O 1
ATOM 731 N N . GLU A 1 91 ? -8.577 -4.905 -4.666 1.00 95.50 91 GLU A N 1
ATOM 732 C CA . GLU A 1 91 ? -9.828 -4.457 -5.351 1.00 95.50 91 GLU A CA 1
ATOM 733 C C . GLU A 1 91 ? -9.531 -3.934 -6.731 1.00 95.50 91 GLU A C 1
ATOM 735 O O . GLU A 1 91 ? -10.113 -4.355 -7.726 1.00 95.50 91 GLU A O 1
ATOM 740 N N . ARG A 1 92 ? -8.506 -3.103 -6.774 1.00 94.44 92 ARG A N 1
ATOM 741 C CA . ARG A 1 92 ? -8.064 -2.425 -7.973 1.00 94.44 92 ARG A CA 1
ATOM 742 C C . ARG A 1 92 ? -7.148 -3.298 -8.831 1.00 94.44 92 ARG A C 1
ATOM 744 O O . ARG A 1 92 ? -6.667 -2.805 -9.849 1.00 94.44 92 ARG A O 1
ATOM 751 N N . ASN A 1 93 ? -6.906 -4.559 -8.452 1.00 94.12 93 ASN A N 1
ATOM 752 C CA . ASN A 1 93 ? -5.972 -5.480 -9.109 1.00 94.12 93 ASN A CA 1
ATOM 753 C C . ASN A 1 93 ? -4.579 -4.860 -9.297 1.00 94.12 93 ASN A C 1
ATOM 755 O O . ASN A 1 93 ? -3.933 -5.009 -10.337 1.00 94.12 93 ASN A O 1
ATOM 759 N N . ASP A 1 94 ? -4.108 -4.131 -8.288 1.00 94.19 94 ASP A N 1
ATOM 760 C CA . ASP A 1 94 ? -2.884 -3.340 -8.402 1.00 94.19 94 ASP A CA 1
ATOM 761 C C . ASP A 1 94 ? -1.637 -4.214 -8.564 1.00 94.19 94 ASP A C 1
ATOM 763 O O . ASP A 1 94 ? -0.709 -3.832 -9.277 1.00 94.19 94 ASP A O 1
ATOM 767 N N . LEU A 1 95 ? -1.641 -5.423 -7.988 1.00 90.88 95 LEU A N 1
ATOM 768 C CA . LEU A 1 95 ? -0.595 -6.416 -8.235 1.00 90.88 95 LEU A CA 1
ATOM 769 C C . LEU A 1 95 ? -0.495 -6.753 -9.728 1.00 90.88 95 LEU A C 1
ATOM 771 O O . LEU A 1 95 ? 0.606 -6.778 -10.264 1.00 90.88 95 LEU A O 1
ATOM 775 N N . THR A 1 96 ? -1.626 -6.949 -10.413 1.00 92.75 96 THR A N 1
ATOM 776 C CA . THR A 1 96 ? -1.652 -7.244 -11.853 1.00 92.75 96 THR A CA 1
ATOM 777 C C . THR A 1 96 ? -1.087 -6.082 -12.663 1.00 92.75 96 THR A C 1
ATOM 779 O O . THR A 1 96 ? -0.283 -6.311 -13.560 1.00 92.75 96 THR A O 1
ATOM 782 N N . LYS A 1 97 ? -1.429 -4.833 -12.317 1.00 91.31 97 LYS A N 1
ATOM 783 C CA . LYS A 1 97 ? -0.876 -3.638 -12.983 1.00 91.31 97 LYS A CA 1
ATOM 784 C C . LYS A 1 97 ? 0.639 -3.537 -12.800 1.00 91.31 97 LYS A C 1
ATOM 786 O O . LYS A 1 97 ? 1.360 -3.327 -13.773 1.00 91.31 97 LYS A O 1
ATOM 791 N N . LYS A 1 98 ? 1.122 -3.722 -11.564 1.00 90.50 98 LYS A N 1
ATOM 792 C CA . LYS A 1 98 ? 2.560 -3.714 -11.240 1.00 90.50 98 LYS A CA 1
ATOM 793 C C . LYS A 1 98 ? 3.291 -4.845 -11.981 1.00 90.50 98 LYS A C 1
ATOM 795 O O . LYS A 1 98 ? 4.348 -4.608 -12.557 1.00 90.50 98 LYS A O 1
ATOM 800 N N . THR A 1 99 ? 2.713 -6.048 -12.035 1.00 91.44 99 THR A N 1
ATOM 801 C CA . THR A 1 99 ? 3.282 -7.185 -12.779 1.00 91.44 99 THR A CA 1
ATOM 802 C C . THR A 1 99 ? 3.288 -6.946 -14.285 1.00 91.44 99 THR A C 1
ATOM 804 O O . THR A 1 99 ? 4.290 -7.247 -14.923 1.00 91.44 99 THR A O 1
ATOM 807 N N . LEU A 1 100 ? 2.227 -6.376 -14.862 1.00 92.06 100 LEU A N 1
ATOM 808 C CA . LEU A 1 100 ? 2.187 -6.057 -16.289 1.00 92.06 100 LEU A CA 1
ATOM 809 C C . LEU A 1 100 ? 3.315 -5.092 -16.665 1.00 92.06 100 LEU A C 1
ATOM 811 O O . LEU A 1 100 ? 4.038 -5.358 -17.619 1.00 92.06 100 LEU A O 1
ATOM 815 N N . LEU A 1 101 ? 3.528 -4.044 -15.865 1.00 89.50 101 LEU A N 1
ATOM 816 C CA . LEU A 1 101 ? 4.625 -3.095 -16.067 1.00 89.50 101 LEU A CA 1
ATOM 817 C C . LEU A 1 101 ? 6.005 -3.780 -16.027 1.00 89.50 101 LEU A C 1
ATOM 819 O O . LEU A 1 101 ? 6.869 -3.522 -16.868 1.00 89.50 101 LEU A O 1
ATOM 823 N N . GLN A 1 102 ? 6.210 -4.694 -15.077 1.00 90.06 102 GLN A N 1
ATOM 824 C CA . GLN A 1 102 ? 7.450 -5.470 -14.979 1.00 90.06 102 GLN A CA 1
ATOM 825 C C . GLN A 1 102 ? 7.644 -6.397 -16.184 1.00 90.06 102 GLN A C 1
ATOM 827 O O . GLN A 1 102 ? 8.735 -6.446 -16.749 1.00 90.06 102 GLN A O 1
ATOM 832 N N . VAL A 1 103 ? 6.590 -7.095 -16.614 1.00 92.75 103 VAL A N 1
ATOM 833 C CA . VAL A 1 103 ? 6.634 -7.967 -17.796 1.00 92.75 103 VAL A CA 1
ATOM 834 C C . VAL A 1 103 ? 6.935 -7.151 -19.050 1.00 92.75 103 VAL A C 1
ATOM 836 O O . VAL A 1 103 ? 7.782 -7.567 -19.833 1.00 92.75 103 VAL A O 1
ATOM 839 N N . THR A 1 104 ? 6.339 -5.967 -19.221 1.00 89.62 104 THR A N 1
ATOM 840 C CA . THR A 1 104 ? 6.656 -5.096 -20.364 1.00 89.62 104 THR A CA 1
ATOM 841 C C . THR A 1 104 ? 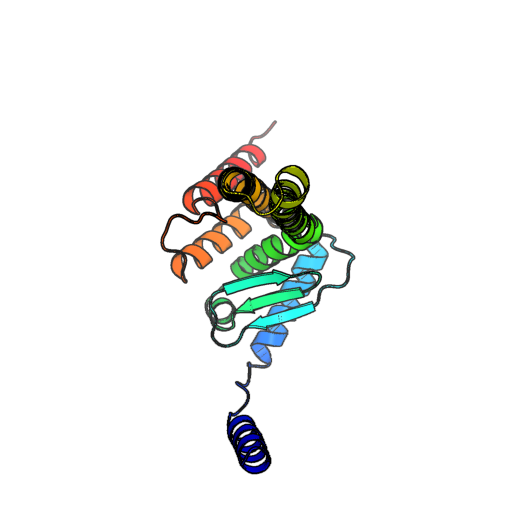8.118 -4.655 -20.376 1.00 89.62 104 THR A C 1
ATOM 843 O O . THR A 1 104 ? 8.734 -4.649 -21.439 1.00 89.62 104 THR A O 1
ATOM 846 N N . ALA A 1 105 ? 8.714 -4.372 -19.212 1.00 88.75 105 ALA A N 1
ATOM 847 C CA . ALA A 1 105 ? 10.135 -4.039 -19.126 1.00 88.75 105 ALA A CA 1
ATOM 848 C C . ALA A 1 105 ? 11.030 -5.234 -19.503 1.00 88.75 105 ALA A C 1
ATOM 850 O O . ALA A 1 105 ? 12.007 -5.075 -20.233 1.00 88.75 105 ALA A O 1
ATOM 851 N N . ILE A 1 106 ? 10.668 -6.443 -19.062 1.00 90.31 106 ILE A N 1
ATOM 852 C CA . ILE A 1 106 ? 11.376 -7.679 -19.427 1.00 90.31 106 ILE A CA 1
ATOM 853 C C . ILE A 1 106 ? 11.236 -7.971 -20.929 1.00 90.31 106 ILE A C 1
ATOM 855 O O . ILE A 1 106 ? 12.210 -8.339 -21.580 1.00 90.31 106 ILE A O 1
ATOM 859 N N . LEU A 1 107 ? 10.053 -7.778 -21.512 1.00 90.19 107 LEU A N 1
ATOM 860 C CA . LEU A 1 107 ? 9.848 -7.965 -22.949 1.00 90.19 107 LEU A CA 1
ATOM 861 C C . LEU A 1 107 ? 10.639 -6.948 -23.775 1.00 90.19 107 LEU A C 1
ATOM 863 O O . LEU A 1 107 ? 11.211 -7.326 -24.792 1.00 90.19 107 LEU A O 1
ATOM 867 N N . ALA A 1 108 ? 10.734 -5.694 -23.327 1.00 87.12 108 ALA A N 1
ATOM 868 C CA . ALA A 1 108 ? 11.569 -4.684 -23.976 1.00 87.12 108 ALA A CA 1
ATOM 869 C C . ALA A 1 108 ? 13.054 -5.089 -23.985 1.00 87.12 108 ALA A C 1
ATOM 871 O O . ALA A 1 108 ? 13.733 -4.917 -24.999 1.00 87.12 108 ALA A O 1
ATOM 872 N N . LEU A 1 109 ? 13.536 -5.692 -22.889 1.00 87.50 109 LEU A N 1
ATOM 873 C CA . LEU A 1 109 ? 14.880 -6.269 -22.818 1.00 87.50 109 LEU A CA 1
ATOM 874 C C . LEU A 1 109 ? 15.076 -7.377 -23.856 1.00 87.50 109 LEU A C 1
ATOM 876 O O . LEU A 1 109 ? 16.023 -7.323 -24.628 1.00 87.50 109 LEU A O 1
ATOM 880 N N . PHE A 1 110 ? 14.192 -8.375 -23.915 1.00 87.88 110 PHE A N 1
ATOM 881 C CA . PHE A 1 110 ? 14.332 -9.456 -24.901 1.00 87.88 110 PHE A CA 1
ATOM 882 C C . PHE A 1 110 ? 14.151 -8.969 -26.344 1.00 87.88 110 PHE A C 1
ATOM 884 O O . PHE A 1 110 ? 14.844 -9.442 -27.247 1.00 87.88 110 PHE A O 1
ATOM 891 N N . GLY A 1 111 ? 13.276 -7.987 -26.559 1.00 87.19 111 GLY A N 1
ATOM 892 C CA . GLY A 1 111 ? 13.063 -7.352 -27.855 1.00 87.19 111 GLY A CA 1
ATOM 893 C C . GLY A 1 111 ? 14.329 -6.693 -28.400 1.00 87.19 111 GLY A C 1
ATOM 894 O O . GLY A 1 111 ? 14.614 -6.827 -29.589 1.00 87.19 111 GLY A O 1
ATOM 895 N N . SER A 1 112 ? 15.148 -6.059 -27.550 1.00 85.00 112 SER A N 1
ATOM 896 C CA . SER A 1 112 ? 16.405 -5.456 -28.016 1.00 85.00 112 SER A CA 1
ATOM 897 C C . SER A 1 112 ? 17.393 -6.507 -28.541 1.00 85.00 112 SER A C 1
ATOM 899 O O . SER A 1 112 ? 18.049 -6.274 -29.559 1.00 85.00 112 SER A O 1
ATOM 901 N N . TYR A 1 113 ? 17.460 -7.684 -27.909 1.00 86.19 113 TYR A N 1
ATOM 902 C CA . TYR A 1 113 ? 18.271 -8.809 -28.387 1.00 86.19 113 TYR A CA 1
ATOM 903 C C . TYR A 1 113 ? 17.708 -9.444 -29.662 1.00 86.19 113 TYR A C 1
ATOM 905 O O . TYR A 1 113 ? 18.485 -9.897 -30.499 1.00 86.19 113 TYR A O 1
ATOM 913 N N . ALA A 1 114 ? 16.386 -9.457 -29.842 1.00 88.19 114 ALA A N 1
ATOM 914 C CA . ALA A 1 114 ? 15.764 -9.959 -31.065 1.00 88.19 114 ALA A CA 1
ATOM 915 C C . ALA A 1 114 ? 16.083 -9.069 -32.281 1.00 88.19 114 ALA A C 1
ATOM 917 O O . ALA A 1 114 ? 16.418 -9.585 -33.345 1.00 88.19 114 ALA A O 1
ATOM 918 N N . VAL A 1 115 ? 16.038 -7.742 -32.115 1.00 85.75 115 VAL A N 1
ATOM 919 C CA . VAL A 1 115 ? 16.286 -6.779 -33.205 1.00 85.75 115 VAL A CA 1
ATOM 920 C C . VAL A 1 115 ? 17.772 -6.693 -33.564 1.00 85.75 115 VAL A C 1
ATOM 922 O O . VAL A 1 115 ? 18.130 -6.707 -34.738 1.00 85.75 115 VAL A O 1
ATOM 925 N N . PHE A 1 116 ? 18.654 -6.626 -32.563 1.00 85.12 116 PHE A N 1
ATOM 926 C CA . PHE A 1 116 ? 20.075 -6.321 -32.771 1.00 85.12 116 PHE A CA 1
ATOM 927 C C . PHE A 1 116 ? 21.015 -7.521 -32.559 1.00 85.12 116 PHE A C 1
ATOM 929 O O . PHE A 1 116 ? 22.238 -7.345 -32.588 1.00 85.12 116 PHE A O 1
ATOM 936 N N . LYS A 1 117 ? 20.478 -8.734 -32.344 1.00 86.81 117 LYS A N 1
ATOM 937 C CA . LYS A 1 117 ? 21.233 -9.951 -31.973 1.00 86.81 117 LYS A CA 1
ATOM 938 C C . LYS A 1 117 ? 22.115 -9.715 -30.729 1.00 86.81 117 LYS A C 1
ATOM 940 O O . LYS A 1 117 ? 21.935 -8.747 -29.994 1.00 86.81 117 LYS A O 1
ATOM 945 N N . SER A 1 118 ? 23.079 -10.592 -30.441 1.00 83.31 118 SER A N 1
ATOM 946 C CA . SER A 1 118 ? 24.006 -10.432 -29.301 1.00 83.31 118 SER A CA 1
ATOM 947 C C . SER A 1 118 ? 25.145 -9.433 -29.596 1.00 83.31 118 SER A C 1
ATOM 949 O O . SER A 1 118 ? 26.327 -9.756 -29.501 1.00 83.31 118 SER A O 1
ATOM 951 N N . SER A 1 119 ? 24.797 -8.222 -30.033 1.00 91.69 119 SER A N 1
ATOM 952 C CA . SER A 1 119 ? 25.743 -7.150 -30.361 1.00 91.69 119 SER A CA 1
ATOM 953 C C . SER A 1 119 ? 26.032 -6.226 -29.165 1.00 91.69 119 SER A C 1
ATOM 955 O O . SER A 1 119 ? 25.494 -6.377 -28.066 1.00 91.69 119 SER A O 1
ATOM 957 N N . VAL A 1 120 ? 26.935 -5.256 -29.335 1.00 91.38 120 VAL A N 1
ATOM 958 C CA . VAL A 1 120 ? 27.138 -4.190 -28.332 1.00 91.38 120 VAL A CA 1
ATOM 959 C C . VAL A 1 120 ? 25.919 -3.262 -28.302 1.00 91.38 120 VAL A C 1
ATOM 961 O O . VAL A 1 120 ? 25.460 -2.883 -27.225 1.00 91.38 120 VAL A O 1
ATOM 964 N N . GLN A 1 121 ? 25.345 -2.964 -29.469 1.00 90.75 121 GLN A N 1
ATOM 965 C CA . GLN A 1 121 ? 24.169 -2.110 -29.619 1.00 90.75 121 GLN A CA 1
ATOM 966 C C . GLN A 1 121 ? 22.953 -2.678 -28.876 1.00 90.75 121 GLN A C 1
ATOM 968 O O . GLN A 1 121 ? 22.257 -1.928 -28.193 1.00 90.75 121 GLN A O 1
ATOM 973 N N . SER A 1 122 ? 22.725 -3.997 -28.940 1.00 88.62 122 SER A N 1
ATOM 974 C CA . SER A 1 122 ? 21.601 -4.632 -28.235 1.00 88.62 122 SER A CA 1
ATOM 975 C C . SER A 1 122 ? 21.705 -4.503 -26.718 1.00 88.62 122 SER A C 1
ATOM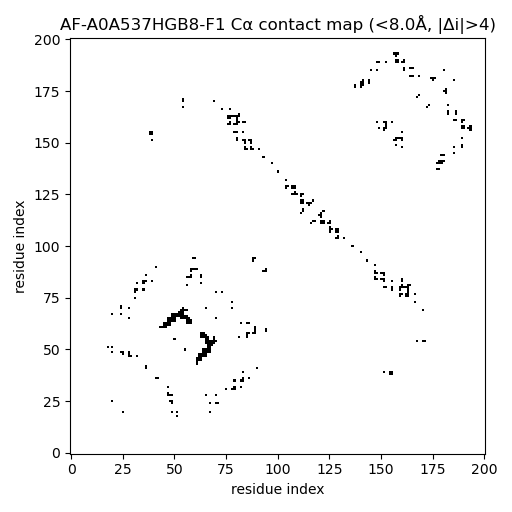 977 O O . SER A 1 122 ? 20.696 -4.249 -26.060 1.00 88.62 122 SER A O 1
ATOM 979 N N . ARG A 1 123 ? 22.922 -4.619 -26.170 1.00 90.00 123 ARG A N 1
ATOM 980 C CA . ARG A 1 123 ? 23.205 -4.460 -24.736 1.00 90.00 123 ARG A CA 1
ATOM 981 C C . ARG A 1 123 ? 23.024 -3.019 -24.272 1.00 90.00 123 ARG A C 1
ATOM 983 O O . ARG A 1 123 ? 22.426 -2.803 -23.220 1.00 90.00 123 ARG A O 1
ATOM 990 N N . ILE A 1 124 ? 23.494 -2.049 -25.060 1.00 92.50 124 ILE A N 1
ATOM 991 C CA . ILE A 1 124 ? 23.290 -0.622 -24.770 1.00 92.50 124 ILE A CA 1
ATOM 992 C C . ILE A 1 124 ? 21.792 -0.310 -24.769 1.00 92.50 124 ILE A C 1
ATOM 994 O O . ILE A 1 124 ? 21.278 0.193 -23.773 1.00 92.50 124 ILE A O 1
ATOM 998 N N . LEU A 1 125 ? 21.071 -0.689 -25.829 1.00 90.81 125 LEU A N 1
ATOM 999 C CA . LEU A 1 125 ? 19.633 -0.447 -25.925 1.00 90.81 125 LEU A CA 1
ATOM 1000 C C . LEU A 1 125 ? 18.857 -1.142 -24.797 1.00 90.81 125 LEU A C 1
ATOM 1002 O O . LEU A 1 125 ? 17.984 -0.522 -24.195 1.00 90.81 125 LEU A O 1
ATOM 1006 N N . ALA A 1 126 ? 19.198 -2.395 -24.473 1.00 89.19 126 ALA A N 1
ATOM 1007 C CA . ALA A 1 126 ? 18.614 -3.126 -23.348 1.00 89.19 126 ALA A CA 1
ATOM 1008 C C . ALA A 1 126 ? 18.763 -2.342 -22.034 1.00 89.19 126 ALA A C 1
ATOM 1010 O O . ALA A 1 126 ? 17.782 -2.110 -21.326 1.00 89.19 126 ALA A O 1
ATOM 1011 N N . GLY A 1 127 ? 19.989 -1.905 -21.727 1.00 90.88 127 GLY A N 1
ATOM 1012 C CA . GLY A 1 127 ? 20.291 -1.144 -20.518 1.00 90.88 127 GLY A CA 1
ATOM 1013 C C . GLY A 1 127 ? 19.551 0.194 -20.467 1.00 90.88 127 GLY A C 1
ATOM 1014 O O . GLY A 1 127 ? 18.979 0.543 -19.430 1.00 90.88 127 GLY A O 1
ATOM 1015 N N . THR A 1 128 ? 19.491 0.918 -21.589 1.00 92.19 128 THR A N 1
ATOM 1016 C CA . THR A 1 128 ? 18.764 2.191 -21.689 1.00 92.19 128 THR A CA 1
ATOM 1017 C C . THR A 1 128 ? 17.265 1.993 -21.484 1.00 92.19 128 THR A C 1
ATOM 1019 O O . THR A 1 128 ? 16.672 2.685 -20.656 1.00 92.19 128 THR A O 1
ATOM 1022 N N . LEU A 1 129 ? 16.648 1.026 -22.171 1.00 91.44 129 LEU A N 1
ATOM 1023 C CA . LEU A 1 129 ? 15.216 0.747 -22.039 1.00 91.44 129 LEU A CA 1
ATOM 1024 C C . LEU A 1 129 ? 14.856 0.324 -20.614 1.00 91.44 129 LEU A C 1
ATOM 1026 O O . LEU A 1 129 ? 13.893 0.842 -20.053 1.00 91.44 129 LEU A O 1
ATOM 1030 N N . LEU A 1 130 ? 15.650 -0.555 -19.997 1.00 89.88 130 LEU A N 1
ATOM 1031 C CA . LEU A 1 130 ? 15.433 -0.958 -18.608 1.00 89.88 130 LEU A CA 1
ATOM 1032 C C . LEU A 1 130 ? 15.506 0.238 -17.655 1.00 89.88 130 LEU A C 1
ATOM 1034 O O . LEU A 1 130 ? 14.637 0.387 -16.797 1.00 89.88 130 LEU A O 1
ATOM 1038 N N . SER A 1 131 ? 16.499 1.112 -17.834 1.00 91.50 131 SER A N 1
ATOM 1039 C CA . SER A 1 131 ? 16.667 2.314 -17.009 1.00 91.50 131 SER A CA 1
ATOM 1040 C C . SER A 1 131 ? 15.466 3.255 -17.133 1.00 91.50 131 SER A C 1
ATOM 1042 O O . SER A 1 131 ? 14.910 3.683 -16.122 1.00 91.50 131 SER A O 1
ATOM 1044 N N . VAL A 1 132 ? 15.003 3.516 -18.361 1.00 92.19 132 VAL A N 1
ATOM 1045 C CA . VAL A 1 132 ? 13.807 4.340 -18.611 1.00 92.19 132 VAL A CA 1
ATOM 1046 C C . VAL A 1 132 ? 12.564 3.704 -17.985 1.00 92.19 132 VAL A C 1
ATOM 1048 O O . VAL A 1 132 ? 11.788 4.397 -17.328 1.00 92.19 132 VAL A O 1
ATOM 1051 N N . MET A 1 133 ? 12.380 2.388 -18.121 1.00 90.31 133 MET A N 1
ATOM 1052 C CA . MET A 1 133 ? 11.235 1.686 -17.529 1.00 90.31 133 MET A CA 1
ATOM 1053 C C . MET A 1 133 ? 11.232 1.755 -15.998 1.00 90.31 133 MET A C 1
ATOM 1055 O O . MET A 1 133 ? 10.176 1.982 -15.404 1.00 90.31 133 MET A O 1
ATOM 1059 N N . ILE A 1 134 ? 12.393 1.617 -15.349 1.00 88.62 134 ILE A N 1
ATOM 1060 C CA . ILE A 1 134 ? 12.515 1.780 -13.893 1.00 88.62 134 ILE A CA 1
ATOM 1061 C C . ILE A 1 134 ? 12.108 3.200 -13.485 1.00 88.62 134 ILE A C 1
ATOM 1063 O O . ILE A 1 134 ? 11.293 3.354 -12.573 1.00 88.62 134 ILE A O 1
ATOM 1067 N N . LEU A 1 135 ? 12.596 4.229 -14.185 1.00 91.06 135 LEU A N 1
ATOM 1068 C CA . LEU A 1 135 ? 12.259 5.625 -13.886 1.00 91.06 135 LEU A CA 1
ATOM 1069 C C . LEU A 1 135 ? 10.760 5.904 -14.047 1.00 91.06 135 LEU A C 1
ATOM 1071 O O . LEU A 1 135 ? 10.143 6.495 -13.160 1.00 91.06 135 LEU A O 1
ATOM 1075 N N . LEU A 1 136 ? 10.150 5.420 -15.131 1.00 90.31 136 LEU A N 1
ATOM 1076 C CA . LEU A 1 136 ? 8.711 5.570 -15.364 1.00 90.31 136 LEU A CA 1
ATOM 1077 C C . LEU A 1 136 ? 7.861 4.777 -14.360 1.00 90.31 136 LEU A C 1
ATOM 1079 O O . LEU A 1 136 ? 6.726 5.165 -14.074 1.00 90.31 136 LEU A O 1
ATOM 1083 N N . SER A 1 137 ? 8.396 3.700 -13.776 1.00 90.69 137 SER A N 1
ATOM 1084 C CA . SER A 1 137 ? 7.669 2.893 -12.791 1.00 90.69 137 SER A CA 1
ATOM 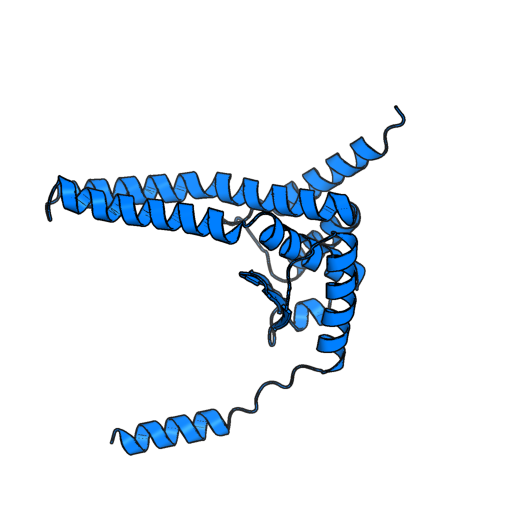1085 C C . SER A 1 137 ? 7.420 3.606 -11.459 1.00 90.69 137 SER A C 1
ATOM 1087 O O . SER A 1 137 ? 6.448 3.274 -10.773 1.00 90.69 137 SER A O 1
ATOM 1089 N N . ILE A 1 138 ? 8.235 4.605 -11.107 1.00 91.94 138 ILE A N 1
ATOM 1090 C CA . ILE A 1 138 ? 8.133 5.346 -9.840 1.00 91.94 138 ILE A CA 1
ATOM 1091 C C . ILE A 1 138 ? 6.802 6.119 -9.749 1.00 91.94 138 ILE A C 1
ATOM 1093 O O . ILE A 1 138 ? 5.997 5.806 -8.864 1.00 91.94 138 ILE A O 1
ATOM 1097 N N . PRO A 1 139 ? 6.483 7.075 -10.652 1.00 93.19 139 PRO A N 1
ATOM 1098 C CA . PRO A 1 139 ? 5.226 7.822 -10.568 1.00 93.19 139 PRO A CA 1
ATOM 1099 C C . PRO A 1 139 ? 3.991 6.927 -10.745 1.00 93.19 139 PRO A C 1
ATOM 1101 O O . PRO A 1 139 ? 2.948 7.192 -10.142 1.00 93.19 139 PRO A O 1
ATOM 1104 N N . ILE A 1 140 ? 4.101 5.841 -11.520 1.00 92.38 140 ILE A N 1
ATOM 1105 C CA . ILE A 1 140 ? 3.031 4.842 -11.665 1.00 92.38 140 ILE A CA 1
ATOM 1106 C C . ILE A 1 140 ? 2.773 4.148 -10.325 1.00 92.38 140 ILE A C 1
ATOM 1108 O O . ILE A 1 140 ? 1.623 4.066 -9.885 1.00 92.38 140 ILE A O 1
ATOM 1112 N N . SER A 1 141 ? 3.833 3.697 -9.651 1.00 92.44 141 SER A N 1
ATOM 1113 C CA . SER A 1 141 ? 3.734 3.065 -8.333 1.00 92.44 141 SER A CA 1
ATOM 1114 C C . SER A 1 141 ? 3.115 4.021 -7.320 1.00 92.44 141 SER A C 1
ATOM 1116 O O . SER A 1 141 ? 2.175 3.645 -6.626 1.00 92.44 141 SER A O 1
ATOM 1118 N N . TRP A 1 142 ? 3.529 5.289 -7.308 1.00 94.19 142 TRP A N 1
ATOM 1119 C CA . TRP A 1 142 ? 2.949 6.294 -6.415 1.00 94.19 142 TRP A CA 1
ATOM 1120 C C . TRP A 1 142 ? 1.461 6.535 -6.676 1.00 94.19 142 TRP A C 1
ATOM 1122 O O . TRP A 1 142 ? 0.674 6.605 -5.732 1.00 94.19 142 TRP A O 1
ATOM 1132 N N . LYS A 1 143 ? 1.041 6.617 -7.945 1.00 94.62 143 LYS A N 1
ATOM 1133 C CA . LYS A 1 143 ? -0.383 6.735 -8.307 1.00 94.62 143 LYS A CA 1
ATOM 1134 C C . LYS A 1 143 ? -1.192 5.530 -7.821 1.00 94.62 143 LYS A C 1
ATOM 1136 O O . LYS A 1 143 ? -2.349 5.685 -7.420 1.00 94.62 143 LYS A O 1
ATOM 1141 N N . ILE A 1 144 ? -0.598 4.339 -7.846 1.00 95.06 144 ILE A N 1
ATOM 1142 C CA . ILE A 1 144 ? -1.217 3.131 -7.302 1.00 95.06 144 ILE A CA 1
ATOM 1143 C C . ILE A 1 144 ? -1.419 3.264 -5.788 1.00 95.06 144 ILE A C 1
ATOM 1145 O O . ILE A 1 144 ? -2.554 3.081 -5.348 1.00 95.06 144 ILE A O 1
ATOM 1149 N N . GLU A 1 145 ? -0.390 3.651 -5.031 1.00 95.06 145 GLU A N 1
ATOM 1150 C CA . GLU A 1 145 ? -0.463 3.841 -3.569 1.00 95.06 145 GLU A CA 1
ATOM 1151 C C . GLU A 1 145 ? -1.512 4.892 -3.174 1.00 95.06 145 GLU A C 1
ATOM 1153 O O . GLU A 1 145 ? -2.418 4.601 -2.397 1.00 95.06 145 GLU A O 1
ATOM 1158 N N . PHE A 1 146 ? -1.481 6.082 -3.790 1.00 96.31 146 PHE A N 1
ATOM 1159 C CA . PHE A 1 146 ? -2.471 7.129 -3.504 1.00 96.31 146 PHE A CA 1
ATOM 1160 C C . PHE A 1 146 ? -3.904 6.698 -3.818 1.00 96.31 146 PHE A C 1
ATOM 1162 O O . PHE A 1 146 ? -4.843 7.141 -3.162 1.00 96.31 146 PHE A O 1
ATOM 1169 N N . GLY A 1 147 ? -4.095 5.875 -4.849 1.00 96.56 147 GLY A N 1
ATOM 1170 C CA . GLY A 1 147 ? -5.419 5.355 -5.161 1.00 96.56 147 GLY A CA 1
ATOM 1171 C C . GLY A 1 147 ? -5.887 4.277 -4.182 1.00 96.56 147 GLY A C 1
ATOM 1172 O O . GLY A 1 147 ? -7.091 4.143 -3.992 1.00 96.56 147 GLY A O 1
ATOM 1173 N N . ALA A 1 148 ? -4.970 3.540 -3.549 1.00 96.69 148 ALA A N 1
ATOM 1174 C CA . ALA A 1 148 ? -5.314 2.578 -2.507 1.00 96.69 148 ALA A CA 1
ATOM 1175 C C . ALA A 1 148 ? -5.696 3.310 -1.214 1.00 96.69 148 ALA A C 1
ATOM 1177 O O . ALA A 1 148 ? -6.741 3.012 -0.641 1.00 96.69 148 ALA A O 1
ATOM 1178 N N . ASP A 1 149 ? -4.939 4.349 -0.843 1.00 97.44 149 ASP A N 1
ATOM 1179 C CA . ASP A 1 149 ? -5.289 5.257 0.260 1.00 97.44 149 ASP A CA 1
ATOM 1180 C C . ASP A 1 149 ? -6.661 5.887 0.051 1.00 97.44 149 ASP A C 1
ATOM 1182 O O . ASP A 1 149 ? -7.507 5.877 0.942 1.00 97.44 149 ASP A O 1
ATOM 1186 N N . ALA A 1 150 ? -6.904 6.401 -1.158 1.00 97.00 150 ALA A N 1
ATOM 1187 C CA . ALA A 1 150 ? -8.181 7.002 -1.488 1.00 97.00 150 ALA A CA 1
ATOM 1188 C C . ALA A 1 150 ? -9.323 5.978 -1.416 1.00 97.00 150 ALA A C 1
ATOM 1190 O O . ALA A 1 150 ? -10.374 6.273 -0.850 1.00 97.00 150 ALA A O 1
ATOM 1191 N N . LYS A 1 151 ? -9.143 4.769 -1.949 1.00 97.38 151 LYS A N 1
ATOM 1192 C CA . LYS A 1 151 ? -10.212 3.768 -1.920 1.00 97.38 151 LYS A CA 1
ATOM 1193 C C . LYS A 1 151 ? -10.507 3.283 -0.498 1.00 97.38 151 LYS A C 1
ATOM 1195 O O . LYS A 1 151 ? -11.668 3.146 -0.145 1.00 97.38 151 LYS A O 1
ATOM 1200 N N . ALA A 1 152 ? -9.490 3.106 0.343 1.00 97.44 152 ALA A N 1
ATOM 1201 C CA . ALA A 1 152 ? -9.691 2.787 1.755 1.00 97.44 152 ALA A CA 1
ATOM 1202 C C . ALA A 1 152 ? -10.424 3.920 2.498 1.00 97.44 152 ALA A C 1
ATOM 1204 O O . ALA A 1 152 ? -11.396 3.669 3.209 1.00 97.44 152 ALA A O 1
ATOM 1205 N N . ALA A 1 153 ? -10.012 5.172 2.278 1.00 97.31 153 ALA A N 1
ATOM 1206 C CA . ALA A 1 153 ? -10.601 6.341 2.930 1.00 97.31 153 ALA A CA 1
ATOM 1207 C C . ALA A 1 153 ? -12.053 6.614 2.504 1.00 97.31 153 ALA A C 1
ATOM 1209 O O . ALA A 1 153 ? -12.806 7.203 3.268 1.00 97.31 153 ALA A O 1
ATOM 1210 N N . GLU A 1 154 ? -12.457 6.181 1.306 1.00 96.25 154 GLU A N 1
ATOM 1211 C CA . GLU A 1 154 ? -13.848 6.263 0.834 1.00 96.25 154 GLU A CA 1
ATOM 1212 C C . GLU A 1 154 ? -14.815 5.485 1.737 1.00 96.25 154 GLU A C 1
ATOM 1214 O O . GLU A 1 154 ? -15.941 5.923 1.941 1.00 96.25 154 GLU A O 1
ATOM 1219 N N . TYR A 1 155 ? -14.367 4.357 2.296 1.00 97.12 155 TYR A N 1
ATOM 1220 C CA . TYR A 1 155 ? -15.203 3.481 3.120 1.00 97.12 155 TYR A CA 1
ATOM 1221 C C . TYR A 1 155 ? -14.943 3.616 4.619 1.00 97.12 155 TYR A C 1
ATOM 1223 O O . TYR A 1 155 ? -15.858 3.438 5.416 1.00 97.12 155 TYR A O 1
ATOM 1231 N N . LEU A 1 156 ? -13.694 3.882 5.008 1.00 96.94 156 LEU A N 1
ATOM 1232 C CA . LEU A 1 156 ? -13.273 3.903 6.412 1.00 96.94 156 LEU A CA 1
ATOM 1233 C C . LEU A 1 156 ? -13.091 5.322 6.966 1.00 96.94 156 LEU A C 1
ATOM 1235 O O . LEU A 1 156 ? -12.945 5.484 8.171 1.00 96.94 156 LEU A O 1
ATOM 1239 N N . GLY A 1 157 ? -13.086 6.341 6.105 1.00 96.69 157 GLY A N 1
ATOM 1240 C CA . GLY A 1 157 ? -12.729 7.712 6.464 1.00 96.69 157 GLY A CA 1
ATOM 1241 C C . GLY A 1 157 ? -11.228 7.986 6.336 1.00 96.69 157 GLY A C 1
ATOM 1242 O O . GLY A 1 157 ? -10.381 7.110 6.541 1.00 96.69 157 GLY A O 1
ATOM 1243 N N . SER A 1 158 ? -10.883 9.225 5.978 1.00 96.19 158 SER A N 1
ATOM 1244 C CA . SER A 1 158 ? -9.491 9.652 5.779 1.00 96.19 158 SER A CA 1
ATOM 1245 C C . SER A 1 158 ? -8.659 9.546 7.055 1.00 96.19 158 SER A C 1
ATOM 1247 O O . SER A 1 158 ? -7.485 9.193 6.994 1.00 96.19 158 SER A O 1
ATOM 1249 N N . GLU A 1 159 ? -9.270 9.817 8.202 1.00 95.75 159 GLU A N 1
ATOM 1250 C CA . GLU A 1 159 ? -8.653 9.836 9.526 1.00 95.75 159 GLU A CA 1
ATOM 1251 C C . GLU A 1 159 ? -8.182 8.436 9.929 1.00 95.75 159 GLU A C 1
ATOM 1253 O O . GLU A 1 159 ? -7.065 8.275 10.416 1.00 95.75 159 GLU A O 1
ATOM 1258 N N . VAL A 1 160 ? -8.993 7.408 9.653 1.00 96.62 160 VAL A N 1
ATOM 1259 C CA . VAL A 1 160 ? -8.645 6.002 9.918 1.00 96.62 160 VAL A CA 1
ATOM 1260 C C . VAL A 1 160 ? -7.420 5.585 9.101 1.00 96.62 160 VAL A C 1
ATOM 1262 O O . VAL A 1 160 ? -6.495 4.962 9.625 1.00 96.62 160 VAL A O 1
ATOM 1265 N N . VAL A 1 161 ? -7.373 5.968 7.822 1.00 96.81 161 VAL A N 1
ATOM 1266 C CA . VAL A 1 161 ? -6.230 5.664 6.947 1.00 96.81 161 VAL A CA 1
ATOM 1267 C C . VAL A 1 161 ? -4.996 6.484 7.340 1.00 96.81 161 VAL A C 1
ATOM 1269 O O . VAL A 1 161 ? -3.883 5.959 7.329 1.00 96.81 161 VAL A O 1
ATOM 1272 N N . ALA A 1 162 ? -5.163 7.744 7.744 1.00 95.50 162 ALA A N 1
ATOM 1273 C CA . ALA A 1 162 ? -4.058 8.583 8.203 1.00 95.50 162 ALA A CA 1
ATOM 1274 C C . ALA A 1 162 ? -3.397 8.008 9.468 1.00 95.50 162 ALA A C 1
ATOM 1276 O O . ALA A 1 162 ? -2.178 7.838 9.484 1.00 95.50 162 ALA A O 1
ATOM 1277 N N . GLN A 1 163 ? -4.187 7.598 10.468 1.00 94.69 163 GLN A N 1
ATOM 1278 C CA . GLN A 1 163 ? -3.673 6.951 11.685 1.00 94.69 163 GLN A CA 1
ATOM 1279 C C . GLN A 1 163 ? -2.924 5.643 11.380 1.00 94.69 163 GLN A C 1
ATOM 1281 O O . GLN A 1 163 ? -1.902 5.340 12.001 1.00 94.69 163 GLN A O 1
ATOM 1286 N N . ALA A 1 164 ? -3.401 4.865 10.404 1.00 93.44 164 ALA A N 1
ATOM 1287 C CA . ALA A 1 164 ? -2.702 3.677 9.921 1.00 93.44 164 ALA A CA 1
ATOM 1288 C C . ALA A 1 164 ? -1.324 4.014 9.320 1.00 93.44 164 ALA A C 1
ATOM 1290 O O . ALA A 1 164 ? -0.328 3.356 9.635 1.00 93.44 164 ALA A O 1
ATOM 1291 N N . LEU A 1 165 ? -1.241 5.057 8.488 1.00 91.56 165 LEU A N 1
ATOM 1292 C CA . LEU A 1 165 ? 0.023 5.513 7.903 1.00 91.56 165 LEU A CA 1
ATOM 1293 C C . LEU A 1 165 ? 0.987 6.062 8.963 1.00 91.56 165 LEU A C 1
ATOM 1295 O O . LEU A 1 165 ? 2.184 5.777 8.904 1.00 91.56 165 LEU A O 1
ATOM 1299 N N . GLU A 1 166 ? 0.488 6.806 9.948 1.00 91.31 166 GLU A N 1
ATOM 1300 C CA . GLU A 1 166 ? 1.288 7.280 11.083 1.00 91.31 166 GLU A CA 1
ATOM 1301 C C . GLU A 1 166 ? 1.880 6.114 11.872 1.00 91.31 166 GLU A C 1
ATOM 1303 O O . GLU A 1 166 ? 3.077 6.111 12.178 1.00 91.31 166 GLU A O 1
ATOM 1308 N N . LYS A 1 167 ? 1.082 5.067 12.112 1.00 90.88 167 LYS A N 1
ATOM 1309 C CA . LYS A 1 167 ? 1.572 3.856 12.764 1.00 90.88 167 LYS A CA 1
ATOM 1310 C C . LYS A 1 167 ? 2.699 3.203 11.962 1.00 90.88 167 LYS A C 1
ATOM 1312 O O . LYS A 1 167 ? 3.767 2.973 12.525 1.00 90.88 167 LYS A O 1
ATOM 1317 N N . LEU A 1 168 ? 2.519 2.999 10.654 1.00 85.81 168 LEU A N 1
ATOM 1318 C CA . LEU A 1 168 ? 3.553 2.414 9.785 1.00 85.81 168 LEU A CA 1
ATOM 1319 C C . LEU A 1 168 ? 4.830 3.269 9.704 1.00 85.81 168 LEU A C 1
ATOM 1321 O O . LEU A 1 168 ? 5.937 2.726 9.638 1.00 85.81 168 LEU A O 1
ATOM 1325 N N . LYS A 1 169 ? 4.697 4.601 9.751 1.00 82.19 169 LYS A N 1
ATOM 1326 C CA . LYS A 1 169 ? 5.836 5.531 9.795 1.00 82.19 169 LYS A CA 1
ATOM 1327 C C . LYS A 1 169 ? 6.712 5.271 11.023 1.00 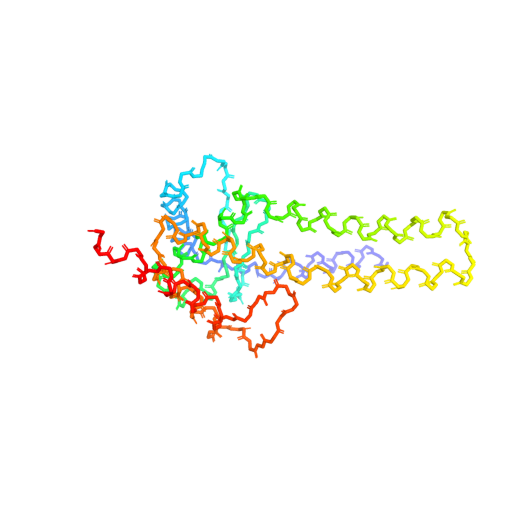82.19 169 LYS A C 1
ATOM 1329 O O . LYS A 1 169 ? 7.933 5.248 10.902 1.00 82.19 169 LYS A O 1
ATOM 1334 N N . THR A 1 170 ? 6.104 5.032 12.185 1.00 76.12 170 THR A N 1
ATOM 1335 C CA . THR A 1 170 ? 6.845 4.800 13.439 1.00 76.12 170 THR A CA 1
ATOM 1336 C C . THR A 1 170 ? 7.478 3.411 13.547 1.00 76.12 170 THR A C 1
ATOM 1338 O O . THR A 1 170 ? 8.450 3.249 14.279 1.00 76.12 170 THR A O 1
ATOM 1341 N N . THR A 1 171 ? 6.979 2.409 12.814 1.00 69.06 171 THR A N 1
ATOM 1342 C CA . THR A 1 171 ? 7.391 1.003 12.986 1.00 69.06 171 THR A CA 1
ATOM 1343 C C . THR A 1 171 ? 8.451 0.504 12.002 1.00 69.06 171 THR A C 1
ATOM 1345 O O . THR A 1 171 ? 8.879 -0.644 12.119 1.00 69.06 171 THR A O 1
ATOM 1348 N N . GLY A 1 172 ? 8.889 1.308 11.028 1.00 61.28 172 GLY A N 1
ATOM 1349 C CA . GLY A 1 172 ? 9.952 0.858 10.116 1.00 61.28 172 GLY A CA 1
ATOM 1350 C C . GLY A 1 172 ? 10.101 1.571 8.776 1.00 61.28 172 GLY A C 1
ATOM 1351 O O . GLY A 1 172 ? 10.819 1.058 7.921 1.00 61.28 172 GLY A O 1
ATOM 1352 N N . TYR A 1 173 ? 9.459 2.721 8.555 1.00 56.84 173 TYR A N 1
ATOM 1353 C CA . TYR A 1 173 ? 9.620 3.470 7.308 1.00 56.84 173 TYR A CA 1
ATOM 1354 C C . TYR A 1 173 ? 10.407 4.768 7.538 1.00 56.84 173 TYR A C 1
ATOM 1356 O O . TYR A 1 173 ? 9.854 5.771 7.985 1.00 56.84 173 TYR A O 1
ATOM 1364 N N . THR A 1 174 ? 11.708 4.750 7.232 1.00 43.81 174 THR A N 1
ATOM 1365 C CA . THR A 1 174 ? 12.656 5.832 7.565 1.00 43.81 174 THR A CA 1
ATOM 1366 C C . THR A 1 174 ? 13.144 6.669 6.371 1.00 43.81 174 THR A C 1
ATOM 1368 O O . THR A 1 174 ? 14.085 7.440 6.538 1.00 43.81 174 THR A O 1
ATOM 1371 N N . GLY A 1 175 ? 12.546 6.593 5.168 1.00 52.34 175 GLY A N 1
ATOM 1372 C CA . GLY A 1 175 ? 13.105 7.348 4.032 1.00 52.34 175 GLY A CA 1
ATOM 1373 C C . GLY A 1 175 ? 12.317 7.405 2.721 1.00 52.34 175 GLY A C 1
ATOM 1374 O O . GLY A 1 175 ? 11.126 7.108 2.649 1.00 52.34 175 GLY A O 1
ATOM 1375 N N . ILE A 1 176 ? 13.014 7.847 1.670 1.00 58.22 176 ILE A N 1
ATOM 1376 C CA . ILE A 1 176 ? 12.536 7.893 0.282 1.00 58.22 176 ILE A CA 1
ATOM 1377 C C . ILE A 1 176 ? 12.424 6.453 -0.238 1.00 58.22 176 ILE A C 1
ATOM 1379 O O . ILE A 1 176 ? 13.401 5.709 -0.192 1.00 58.22 176 ILE A O 1
ATOM 1383 N N . SER A 1 177 ? 11.256 6.063 -0.757 1.00 72.06 177 SER A N 1
ATOM 1384 C CA . SER A 1 177 ? 11.069 4.786 -1.455 1.00 72.06 177 SER A CA 1
ATOM 1385 C C . SER A 1 177 ? 10.767 5.017 -2.928 1.00 72.06 177 SER A C 1
ATOM 1387 O O . SER A 1 177 ? 10.002 5.906 -3.302 1.00 72.06 177 SER A O 1
ATOM 1389 N N . PHE A 1 178 ? 11.326 4.161 -3.779 1.00 75.56 178 PHE A N 1
ATOM 1390 C CA . PHE A 1 178 ? 10.982 4.124 -5.199 1.00 75.56 178 PHE A CA 1
ATOM 1391 C C . PHE A 1 178 ? 9.591 3.530 -5.447 1.00 75.56 178 PHE A C 1
ATOM 1393 O O . PHE A 1 178 ? 8.951 3.846 -6.446 1.00 75.56 178 PHE A O 1
ATOM 1400 N N . THR A 1 179 ? 9.091 2.699 -4.532 1.00 79.38 179 THR A N 1
ATOM 1401 C CA . THR A 1 179 ? 7.784 2.046 -4.670 1.00 79.38 179 THR A CA 1
ATOM 1402 C C . THR A 1 179 ? 6.672 2.806 -3.963 1.00 79.38 179 THR A C 1
ATOM 1404 O O . THR A 1 179 ? 5.504 2.629 -4.315 1.00 79.38 179 THR A O 1
ATOM 1407 N N . HIS A 1 180 ? 7.008 3.642 -2.978 1.00 85.81 180 HIS A N 1
ATOM 1408 C CA . HIS A 1 180 ? 6.036 4.337 -2.140 1.00 85.81 180 HIS A CA 1
ATOM 1409 C C . HIS A 1 180 ? 6.324 5.839 -2.088 1.00 85.81 180 HIS A C 1
ATOM 1411 O O . HIS A 1 180 ? 7.472 6.234 -1.881 1.00 85.81 180 HIS A O 1
ATOM 1417 N N . PRO A 1 181 ? 5.300 6.692 -2.259 1.00 90.00 181 PRO A N 1
ATOM 1418 C CA . PRO A 1 181 ? 5.478 8.121 -2.080 1.00 90.00 181 PRO A CA 1
ATOM 1419 C C . PRO A 1 181 ? 5.785 8.433 -0.606 1.00 90.00 181 PRO A C 1
ATOM 1421 O O . PRO A 1 181 ? 5.458 7.631 0.275 1.00 90.00 181 PRO A O 1
ATOM 1424 N N . PRO A 1 182 ? 6.375 9.605 -0.307 1.00 89.69 182 PRO A N 1
ATOM 1425 C CA . PRO A 1 182 ? 6.625 10.024 1.067 1.00 89.69 182 PRO A CA 1
ATOM 1426 C C . PRO A 1 182 ? 5.357 9.955 1.926 1.00 89.69 182 PRO A C 1
ATOM 1428 O O . PRO A 1 182 ? 4.297 10.434 1.520 1.00 89.69 182 PRO A O 1
ATOM 1431 N N . MET A 1 183 ? 5.475 9.391 3.131 1.00 88.00 183 MET A N 1
ATOM 1432 C CA . MET A 1 183 ? 4.335 9.194 4.036 1.00 88.00 183 MET A CA 1
ATOM 1433 C C . MET A 1 183 ? 3.661 10.516 4.416 1.00 88.00 183 MET A C 1
ATOM 1435 O O . MET A 1 183 ? 2.437 10.581 4.442 1.00 88.00 183 MET A O 1
ATOM 1439 N N . SER A 1 184 ? 4.439 11.586 4.625 1.00 88.56 184 SER A N 1
ATOM 1440 C CA . SER A 1 184 ? 3.910 12.936 4.871 1.00 88.56 184 SER A CA 1
ATOM 1441 C C . SER A 1 184 ? 2.964 13.388 3.761 1.00 88.56 184 SER A C 1
ATOM 1443 O O . SER A 1 184 ? 1.854 13.813 4.046 1.00 88.56 184 SER A O 1
ATOM 1445 N N . ARG A 1 185 ? 3.355 13.195 2.497 1.00 92.19 185 ARG A N 1
ATOM 1446 C CA . ARG A 1 185 ? 2.546 13.557 1.326 1.00 92.19 185 ARG A CA 1
ATOM 1447 C C . ARG A 1 185 ? 1.263 12.726 1.217 1.00 92.19 185 ARG A C 1
ATOM 1449 O O . ARG A 1 185 ? 0.248 13.216 0.728 1.00 92.19 185 ARG A O 1
ATOM 1456 N N . ARG A 1 186 ? 1.295 11.456 1.637 1.00 94.25 186 ARG A N 1
ATOM 1457 C CA . ARG A 1 186 ? 0.097 10.594 1.693 1.00 94.25 186 ARG A CA 1
ATOM 1458 C C . ARG A 1 186 ? -0.878 11.075 2.765 1.00 94.25 186 ARG A C 1
ATOM 1460 O O . ARG A 1 186 ? -2.060 11.227 2.469 1.00 94.25 186 ARG A O 1
ATOM 1467 N N . ILE A 1 187 ? -0.371 11.366 3.963 1.00 92.44 187 ILE A N 1
ATOM 1468 C CA . ILE A 1 187 ? -1.162 11.869 5.096 1.00 92.44 187 ILE A CA 1
ATOM 1469 C C . ILE A 1 187 ? -1.772 13.237 4.764 1.00 92.44 187 ILE A C 1
ATOM 1471 O O . ILE A 1 187 ? -2.980 13.405 4.892 1.00 92.44 187 ILE A O 1
ATOM 1475 N N . GLU A 1 188 ? -0.976 14.170 4.240 1.00 93.06 188 GLU A N 1
ATOM 1476 C CA . GLU A 1 188 ? -1.433 15.497 3.804 1.00 93.06 188 GLU A CA 1
ATOM 1477 C C . GLU A 1 188 ? -2.586 15.383 2.794 1.00 93.06 188 GLU A C 1
ATOM 1479 O O . GLU A 1 188 ? -3.621 16.034 2.926 1.00 93.06 188 GLU A O 1
ATOM 1484 N N . LYS A 1 189 ? -2.461 14.483 1.811 1.00 93.88 189 LYS A N 1
ATOM 1485 C CA . LYS A 1 189 ? -3.512 14.251 0.814 1.00 93.88 189 LYS A CA 1
ATOM 1486 C C . LYS A 1 189 ? -4.805 13.696 1.423 1.00 93.88 189 LYS A C 1
ATOM 1488 O O . LYS A 1 189 ? -5.888 14.037 0.948 1.00 93.88 189 LYS A O 1
ATOM 1493 N N . LEU A 1 190 ? -4.711 12.853 2.450 1.00 93.56 190 LEU A N 1
ATOM 1494 C CA . LEU A 1 190 ? -5.876 12.335 3.176 1.00 93.56 190 LEU A CA 1
ATOM 1495 C C . LEU A 1 190 ? -6.560 13.430 4.004 1.00 93.56 190 LEU A C 1
ATOM 1497 O O . LEU A 1 190 ? -7.784 13.548 3.950 1.00 93.56 190 LEU A O 1
ATOM 1501 N N . GLN A 1 191 ? -5.782 14.266 4.693 1.00 91.06 191 GLN A N 1
ATOM 1502 C CA . GLN A 1 191 ? -6.282 15.402 5.479 1.00 91.06 191 GLN A CA 1
ATOM 1503 C C . GLN A 1 191 ? -6.945 16.470 4.592 1.00 91.06 191 GLN A C 1
ATOM 1505 O O . GLN A 1 191 ? -8.028 16.974 4.894 1.00 91.06 191 GLN A O 1
ATOM 1510 N N . MET A 1 192 ? -6.357 16.768 3.428 1.00 90.56 192 MET A N 1
ATOM 1511 C CA . MET A 1 192 ? -6.998 17.640 2.438 1.00 90.56 192 MET A CA 1
ATOM 1512 C C . MET A 1 192 ? -8.338 17.064 1.969 1.00 90.56 192 MET A C 1
ATOM 1514 O O . MET A 1 192 ? -9.310 17.797 1.811 1.00 90.56 192 MET A O 1
ATOM 1518 N N . ARG A 1 193 ? -8.432 15.742 1.792 1.00 87.44 193 ARG A N 1
ATOM 1519 C CA . ARG A 1 193 ? -9.689 15.105 1.389 1.00 87.44 193 ARG A CA 1
ATOM 1520 C C . ARG A 1 193 ? -10.779 15.226 2.455 1.00 87.44 193 ARG A C 1
ATOM 1522 O O . ARG A 1 193 ? -11.924 15.484 2.089 1.00 87.44 193 ARG A O 1
ATOM 1529 N N . SER A 1 194 ? -10.461 15.035 3.736 1.00 84.12 194 SER A N 1
ATOM 1530 C CA . SER A 1 194 ? -11.480 15.157 4.785 1.00 84.12 194 SER A CA 1
ATOM 1531 C C . SER A 1 194 ? -11.972 16.587 4.955 1.00 84.12 194 SER A C 1
ATOM 1533 O O . SER A 1 194 ? -13.180 16.791 5.049 1.00 84.12 194 SER A O 1
ATOM 1535 N N . SER A 1 195 ? -11.083 17.581 4.873 1.00 78.88 195 SER A N 1
ATOM 1536 C CA . SER A 1 195 ? -11.492 18.994 4.945 1.00 78.88 195 SER A CA 1
ATOM 1537 C C . SER A 1 195 ? -12.433 19.416 3.807 1.00 78.88 195 SER A C 1
ATOM 1539 O O . SER A 1 195 ? -13.336 20.216 4.032 1.00 78.88 195 SER A O 1
ATOM 1541 N N . ILE A 1 196 ? -12.286 18.853 2.600 1.00 76.88 196 ILE A N 1
ATOM 1542 C CA . ILE A 1 196 ? -13.226 19.081 1.486 1.00 76.88 196 ILE A CA 1
ATOM 1543 C C . ILE A 1 196 ? -14.580 18.418 1.764 1.00 76.88 196 ILE A C 1
ATOM 1545 O O . ILE A 1 196 ? -15.615 19.026 1.512 1.00 76.88 196 ILE A O 1
ATOM 1549 N N . SER A 1 197 ? -14.584 17.199 2.311 1.00 67.31 197 SER A N 1
ATOM 1550 C CA . SER A 1 197 ? -15.818 16.463 2.619 1.00 67.31 197 SER A CA 1
ATOM 1551 C C . SER A 1 197 ? -16.651 17.086 3.748 1.00 67.31 197 SER A C 1
ATOM 1553 O O . SER A 1 197 ? -17.812 16.719 3.897 1.00 67.31 197 SER A O 1
ATOM 1555 N N . GLN A 1 198 ? -16.068 17.981 4.552 1.00 62.88 198 GLN A N 1
ATOM 1556 C CA . GLN A 1 198 ? -16.725 18.653 5.680 1.00 62.88 198 GLN A CA 1
ATOM 1557 C C . GLN A 1 198 ? -17.219 20.074 5.355 1.00 62.88 198 GLN A C 1
ATOM 1559 O O . GLN A 1 198 ? -17.792 20.726 6.227 1.00 62.88 198 GLN A O 1
ATOM 1564 N N . ARG A 1 199 ? -17.019 20.582 4.129 1.00 54.22 199 ARG A N 1
ATOM 1565 C CA . ARG A 1 199 ? -17.571 21.889 3.741 1.00 54.22 199 ARG A CA 1
ATOM 1566 C C . ARG A 1 199 ? -19.083 21.764 3.501 1.00 54.22 199 ARG A C 1
ATOM 1568 O O . ARG A 1 199 ? -19.463 20.950 2.659 1.00 54.22 199 ARG A O 1
ATOM 1575 N N . PRO A 1 200 ? -19.936 22.543 4.193 1.00 51.09 200 PRO A N 1
ATOM 1576 C CA . PRO A 1 200 ? -21.344 22.634 3.828 1.00 51.09 200 PRO A CA 1
ATOM 1577 C C . PRO A 1 200 ? -21.445 23.229 2.417 1.00 51.09 200 PRO A C 1
ATOM 1579 O O . PRO A 1 200 ? -20.751 24.202 2.107 1.00 51.09 200 PRO A O 1
ATOM 1582 N N . GLY A 1 201 ? -22.227 22.566 1.563 1.00 52.72 201 GLY A N 1
ATOM 1583 C CA . GLY A 1 201 ? -22.550 23.023 0.210 1.00 52.72 201 GLY A CA 1
ATOM 1584 C C . GLY A 1 201 ? -23.566 24.151 0.203 1.00 52.72 201 GLY A C 1
ATOM 1585 O O . GLY A 1 201 ? -24.329 24.257 1.190 1.00 52.72 201 GLY A O 1
#

pLDDT: mean 87.84, std 11.76, range [43.81, 98.31]

Foldseek 3Di:
DVVVVVVVVVVVVVPPDDPDQDPVLLVLLVVLLVVLCVLLVPPDAAAEEEAEPDLDWAADARYTYHYSVVSVVDDSLLSSLRSQLSVLCNVVVVVVVLVVLVVVLVVQLVVLCVVPPPDPRSVVSNVVSNVVSLVVVQVVLAVSSLSSLVSSCVRSNLVSNLSNLVSSCVRDDDDDDSNYHDSVVSNVVSVVVVVVVPDDD

Mean predicted aligned error: 7.81 Å

Nearest PDB structures (foldseek):
  4wwb-assembly1_A  TM=3.152E-01  e=7.180E+00  Cupriavidus metallidurans CH34

Secondary structure (DSSP, 8-state):
-HHHHHHHHHHHHHHS------HHHHHHHHHHHHHHHHHTT--S--EEEEETT---EEEETTEEEEEHHHHHHS-HHHHHHHHHHHHHHHHTTHHHHHHHHHHHHHHHHHHHHHHH-SSHHHHHHHHHHHHHHHHHHHHHHHHHHHHHHHHHHHHH-HHHHHHHHHHHHHHH--S--SSS--HHHHHHHHHHHHHHHTS--

Sequence (201 aa):
VLVVFIRVLIIVRSKISKPQIDLELRQRLFNVGTQVKSVMKIDRPVKFFVGIRSYNALARKNRVVIGERLLRDSTDQQIQGIIGHELAHIERNDLTKKTLLQVTAILALFGSYAVFKSSVQSRILAGTLLSVMILLSIPISWKIEFGADAKAAEYLGSEVVAQALEKLKTTGYTGISFTHPPMSRRIEKLQMRSSISQRPG

Solvent-accessible surface area (backbone atoms only — not comparable to full-atom values): 10845 Å² total; per-residue (Å²): 110,69,70,59,52,52,51,50,51,50,52,55,59,67,67,51,72,74,82,79,75,58,65,66,60,52,49,51,52,45,54,51,48,52,50,43,36,57,69,63,67,55,84,70,78,68,47,77,46,73,32,82,89,24,63,52,74,49,56,56,76,56,30,40,33,40,7,43,50,38,56,71,76,44,53,71,59,30,47,39,22,48,48,31,29,33,50,28,35,47,72,70,42,42,65,58,56,55,48,51,56,51,50,53,42,54,48,52,37,54,47,27,38,70,76,49,39,100,41,71,66,15,53,52,50,23,54,50,52,45,52,51,45,55,61,58,43,28,66,52,33,28,54,50,52,56,49,16,51,49,52,22,20,74,62,65,35,32,65,34,37,37,50,20,51,54,51,49,45,75,63,75,56,89,71,91,51,71,66,42,63,55,66,66,62,54,39,51,54,30,54,55,50,46,60,60,74,66,55,85,128